Protein AF-A0A965QJ85-F1 (afdb_monomer_lite)

Sequence (313 aa):
MTFVLPLFYLGRVLLKVLKGLGHGRPFRINGTPIVSKVSNSSEWSTCDVKTCSDLDHESRRALEAVWLDNASKEHASVPAFSKLSLQLIALAAPPELIAKVFTAAGREITHAKLCFSIAASVSGKPWCPAEMPQILRGNNKFDSLESLILECFVDGCLMEALSAAHAQASARLAEEADVKSVFSVIAEDEKFHAELSWAILEFLLTKVSSAKQERLFSEFRLMKSHTVPEFYPAHINQLIEKADSECMRRFGILRKDDVDNLWEQTLQDIEYRLNSIGYSDGNTIAAGSCHITLQGSDGVPDLFGNQPSALGI

Structure (mmCIF, N/CA/C/O backbone):
data_AF-A0A965QJ85-F1
#
_entry.id   AF-A0A965QJ85-F1
#
loop_
_atom_site.group_PDB
_atom_site.id
_atom_site.type_symbol
_atom_site.label_atom_id
_atom_site.label_alt_id
_atom_site.label_comp_id
_atom_site.label_asym_id
_atom_site.label_entity_id
_atom_site.label_seq_id
_atom_site.pdbx_PDB_ins_code
_atom_site.Cartn_x
_atom_site.Cartn_y
_atom_site.Cartn_z
_atom_site.occupancy
_atom_site.B_iso_or_equiv
_atom_site.auth_seq_id
_atom_site.auth_comp_id
_atom_site.auth_asym_id
_atom_site.auth_atom_id
_atom_site.pdbx_PDB_model_num
ATOM 1 N N . MET A 1 1 ? 21.229 24.032 11.826 1.00 30.89 1 MET A N 1
ATOM 2 C CA . MET A 1 1 ? 21.215 23.191 13.043 1.00 30.89 1 MET A CA 1
ATOM 3 C C . MET A 1 1 ? 20.116 22.163 12.870 1.00 30.89 1 MET A C 1
ATOM 5 O O . MET A 1 1 ? 18.949 22.504 12.990 1.00 30.89 1 MET A O 1
ATOM 9 N N . THR A 1 2 ? 20.490 20.947 12.486 1.00 27.30 2 THR A N 1
ATOM 10 C CA . THR A 1 2 ? 19.575 19.817 12.309 1.00 27.30 2 THR A CA 1
ATOM 11 C C . THR A 1 2 ? 19.173 19.331 13.698 1.00 27.30 2 THR A C 1
ATOM 13 O O . THR A 1 2 ? 19.960 18.675 14.377 1.00 27.30 2 THR A O 1
ATOM 16 N N . PHE A 1 3 ? 17.996 19.728 14.177 1.00 27.61 3 PHE A N 1
ATOM 17 C CA . PHE A 1 3 ? 17.459 19.184 15.420 1.00 27.61 3 PHE A CA 1
ATOM 18 C C . PHE A 1 3 ? 16.905 17.788 15.130 1.00 27.61 3 PHE A C 1
ATOM 20 O O . PHE A 1 3 ? 15.758 17.632 14.733 1.00 27.61 3 PHE A O 1
ATOM 27 N N . VAL A 1 4 ? 17.742 16.769 15.324 1.00 34.12 4 VAL A N 1
ATOM 28 C CA . VAL A 1 4 ? 17.273 15.395 15.516 1.00 34.12 4 VAL A CA 1
ATOM 29 C C . VAL A 1 4 ? 16.699 15.336 16.930 1.00 34.12 4 VAL A C 1
ATOM 31 O O . VAL A 1 4 ? 17.428 15.143 17.904 1.00 34.12 4 VAL A O 1
ATOM 34 N N . LEU A 1 5 ? 15.398 15.588 17.063 1.00 37.31 5 LEU A N 1
ATOM 35 C CA . LEU A 1 5 ? 14.676 15.251 18.285 1.00 37.31 5 LEU A CA 1
ATOM 36 C C . LEU A 1 5 ? 14.685 13.719 18.412 1.00 37.31 5 LEU A C 1
ATOM 38 O O . LEU A 1 5 ? 14.461 13.007 17.431 1.00 37.31 5 LEU A O 1
ATOM 42 N N . PRO A 1 6 ? 15.030 13.170 19.582 1.00 41.09 6 PRO A N 1
ATOM 43 C CA . PRO A 1 6 ? 15.264 11.747 19.686 1.00 41.09 6 PRO A CA 1
ATOM 44 C C . PRO A 1 6 ? 13.937 10.988 19.821 1.00 41.09 6 PRO A C 1
ATOM 46 O O . PRO A 1 6 ? 13.042 11.411 20.552 1.00 41.09 6 PRO A O 1
ATOM 49 N N . LEU A 1 7 ? 13.859 9.815 19.183 1.00 47.91 7 LEU A N 1
ATOM 50 C CA . LEU A 1 7 ? 12.783 8.801 19.214 1.00 47.91 7 LEU A CA 1
ATOM 51 C C . LEU A 1 7 ? 12.256 8.396 20.619 1.00 47.91 7 LEU A C 1
ATOM 53 O O . LEU A 1 7 ? 11.395 7.525 20.722 1.00 47.91 7 LEU A O 1
ATOM 57 N N . PHE A 1 8 ? 12.748 8.991 21.710 1.00 46.91 8 PHE A N 1
ATOM 58 C CA . PHE A 1 8 ? 12.445 8.632 23.099 1.00 46.91 8 PHE A 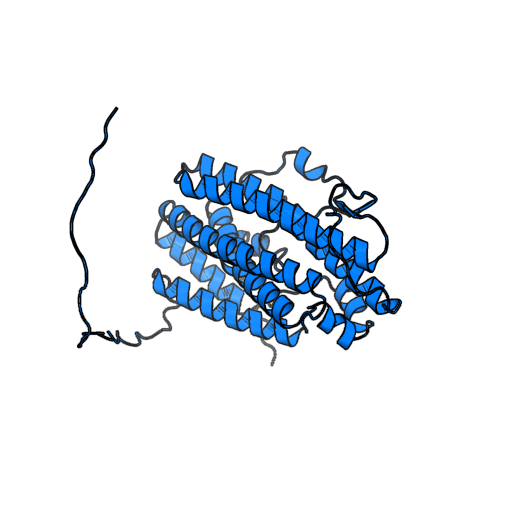CA 1
ATOM 59 C C . PHE A 1 8 ? 11.005 8.933 23.551 1.00 46.91 8 PHE A C 1
ATOM 61 O O . PHE A 1 8 ? 10.606 8.427 24.597 1.00 46.91 8 PHE A O 1
ATOM 68 N N . TYR A 1 9 ? 10.220 9.701 22.786 1.00 52.38 9 TYR A N 1
ATOM 69 C CA . TYR A 1 9 ? 8.834 10.048 23.142 1.00 52.38 9 TYR A CA 1
ATOM 70 C C . TYR A 1 9 ? 7.753 9.211 22.438 1.00 52.38 9 TYR A C 1
ATOM 72 O O . TYR A 1 9 ? 6.587 9.288 22.822 1.00 52.38 9 TYR A O 1
ATOM 80 N N . LEU A 1 10 ? 8.105 8.393 21.441 1.00 59.31 10 LEU A N 1
ATOM 81 C CA . LEU A 1 10 ? 7.133 7.570 20.713 1.00 59.31 10 LEU A CA 1
ATOM 82 C C . LEU A 1 10 ? 6.788 6.301 21.507 1.00 59.31 10 LEU A C 1
ATOM 84 O O . LEU A 1 10 ? 7.667 5.573 21.979 1.00 59.31 10 LEU A O 1
ATOM 88 N N . GLY A 1 11 ? 5.492 6.007 21.640 1.00 66.31 11 GLY A N 1
ATOM 89 C CA . GLY A 1 11 ? 5.014 4.796 22.301 1.00 66.31 11 GLY A CA 1
ATOM 90 C C . GLY A 1 11 ? 5.538 3.520 21.627 1.00 66.31 11 GLY A C 1
ATOM 91 O O . GLY A 1 11 ? 5.665 3.441 20.405 1.00 66.31 11 GLY A O 1
ATOM 92 N N . ARG A 1 12 ? 5.805 2.467 22.418 1.00 72.62 12 ARG A N 1
ATOM 93 C CA . ARG A 1 12 ? 6.300 1.164 21.910 1.00 72.62 12 ARG A CA 1
ATOM 94 C C . ARG A 1 12 ? 5.408 0.543 20.828 1.00 72.62 12 ARG A C 1
ATOM 96 O O . ARG A 1 12 ? 5.905 -0.247 20.031 1.00 72.62 12 ARG A O 1
ATOM 103 N N . VAL A 1 13 ? 4.109 0.845 20.845 1.00 70.25 13 VAL A N 1
ATOM 104 C CA . VAL A 1 13 ? 3.139 0.354 19.857 1.00 70.25 13 VAL A CA 1
ATOM 105 C C . VAL A 1 13 ? 3.324 1.089 18.533 1.00 70.25 13 VAL A C 1
ATOM 107 O O . VAL A 1 13 ? 3.560 0.440 17.520 1.00 70.25 13 VAL A O 1
ATOM 110 N N . LEU A 1 14 ? 3.344 2.423 18.553 1.00 71.88 14 LEU A N 1
ATOM 111 C CA . LEU A 1 14 ? 3.573 3.234 17.360 1.00 71.88 14 LEU A CA 1
ATOM 112 C C . LEU A 1 14 ? 4.919 2.906 16.697 1.00 71.88 14 LEU A C 1
ATOM 114 O O . LEU A 1 14 ? 4.967 2.684 15.494 1.00 71.88 14 LEU A O 1
ATOM 118 N N . LEU A 1 15 ? 5.992 2.730 17.475 1.00 70.81 15 LEU A N 1
ATOM 119 C CA . LEU A 1 15 ? 7.297 2.314 16.938 1.00 70.81 15 LEU A CA 1
ATOM 120 C C . LEU A 1 15 ? 7.268 0.975 16.182 1.00 70.81 15 LEU A C 1
ATOM 122 O O . LEU A 1 15 ? 8.116 0.752 15.323 1.00 70.81 15 LEU A O 1
ATOM 126 N N . LYS A 1 16 ? 6.344 0.061 16.502 1.00 69.44 16 LYS A N 1
ATOM 127 C CA . LYS A 1 16 ? 6.170 -1.184 15.737 1.00 69.44 16 LYS A CA 1
ATOM 128 C C . LYS A 1 16 ? 5.421 -0.944 14.433 1.00 69.44 16 LYS A C 1
ATOM 130 O O . LYS A 1 16 ? 5.792 -1.539 13.431 1.00 69.44 16 LYS A O 1
ATOM 135 N N . VAL A 1 17 ? 4.413 -0.075 14.444 1.00 67.25 17 VAL A N 1
ATOM 136 C CA . VAL A 1 17 ? 3.644 0.276 13.243 1.00 67.25 17 VAL A CA 1
ATOM 137 C C . VAL A 1 17 ? 4.529 1.026 12.242 1.00 67.25 17 VAL A C 1
ATOM 139 O O . VAL A 1 17 ? 4.523 0.713 11.059 1.00 67.25 17 VAL A O 1
ATOM 142 N N . LEU A 1 18 ? 5.414 1.909 12.713 1.00 69.81 18 LEU A N 1
ATOM 143 C CA . LEU A 1 18 ? 6.350 2.624 11.835 1.00 69.81 18 LEU A CA 1
ATOM 144 C C . LEU A 1 18 ? 7.414 1.725 11.184 1.00 69.81 18 LEU A C 1
ATOM 146 O O . LEU A 1 18 ? 8.036 2.122 10.201 1.00 69.81 18 LEU A O 1
ATOM 150 N N . LYS A 1 19 ? 7.626 0.497 11.676 1.00 62.06 19 LYS A N 1
ATOM 151 C CA . LYS A 1 19 ? 8.475 -0.471 10.969 1.00 62.06 19 LYS A CA 1
ATOM 152 C C . LYS A 1 19 ? 7.740 -0.948 9.721 1.00 62.06 19 LYS A C 1
ATOM 154 O O . LYS A 1 19 ? 6.723 -1.630 9.834 1.00 62.06 19 LYS A O 1
ATOM 159 N N . GLY A 1 20 ? 8.291 -0.629 8.551 1.00 57.56 20 GLY A N 1
ATOM 160 C CA . GLY A 1 20 ? 7.681 -0.943 7.255 1.00 57.56 20 GLY A CA 1
ATOM 161 C C . GLY A 1 20 ? 6.883 0.182 6.625 1.00 57.56 20 GLY A C 1
ATOM 162 O O . GLY A 1 20 ? 6.146 -0.090 5.686 1.00 57.56 20 GLY A O 1
ATOM 163 N N . LEU A 1 21 ? 7.015 1.411 7.130 1.00 63.75 21 LEU A N 1
ATOM 164 C CA . LEU A 1 21 ? 6.497 2.589 6.445 1.00 63.75 21 LEU A CA 1
ATOM 165 C C . LEU A 1 21 ? 7.117 2.656 5.037 1.00 63.75 21 LEU A C 1
ATOM 167 O O . LEU A 1 21 ? 8.342 2.702 4.922 1.00 63.75 21 LEU A O 1
ATOM 171 N N . GLY A 1 22 ? 6.299 2.611 3.986 1.00 59.16 22 GLY A N 1
ATOM 172 C CA . GLY A 1 22 ? 6.804 2.645 2.610 1.00 59.16 22 GLY A CA 1
ATOM 173 C C . GLY A 1 22 ? 5.792 2.296 1.520 1.00 59.16 22 GLY A C 1
ATOM 174 O O . GLY A 1 22 ? 5.896 2.866 0.445 1.00 59.16 22 GLY A O 1
ATOM 175 N N . HIS A 1 23 ? 4.812 1.418 1.779 1.00 68.88 23 HIS A N 1
ATOM 176 C CA . HIS A 1 23 ? 3.736 1.092 0.822 1.00 68.88 23 HIS A CA 1
ATOM 177 C C . HIS A 1 23 ? 2.538 0.443 1.530 1.00 68.88 23 HIS A C 1
ATOM 179 O O . HIS A 1 23 ? 2.729 -0.549 2.236 1.00 68.88 23 HIS A O 1
ATOM 185 N N . GLY A 1 24 ? 1.347 1.014 1.339 1.00 78.19 24 GLY A N 1
ATOM 186 C CA . GLY A 1 24 ? 0.042 0.515 1.790 1.00 78.19 24 GLY A CA 1
ATOM 187 C C . GLY A 1 24 ? -0.030 -0.140 3.175 1.00 78.19 24 GLY A C 1
ATOM 188 O O . GLY A 1 24 ? 0.522 0.371 4.158 1.00 78.19 24 GLY A O 1
ATOM 189 N N . ARG A 1 25 ? -0.721 -1.289 3.251 1.00 89.19 25 ARG A N 1
ATOM 190 C CA . ARG A 1 25 ? -0.907 -2.099 4.469 1.00 89.19 25 ARG A CA 1
ATOM 191 C C . ARG A 1 25 ? -0.051 -3.377 4.506 1.00 89.19 25 ARG A C 1
ATOM 193 O O . ARG A 1 25 ? -0.510 -4.456 4.124 1.00 89.19 25 ARG A O 1
ATOM 200 N N . PRO A 1 26 ? 1.158 -3.339 5.096 1.00 89.44 26 PRO A N 1
ATOM 201 C CA . PRO A 1 26 ? 2.018 -4.514 5.147 1.00 89.44 26 PRO A CA 1
ATOM 202 C C . PRO A 1 26 ? 1.568 -5.530 6.208 1.00 89.44 26 PRO A C 1
ATOM 204 O O . PRO A 1 26 ? 1.256 -5.193 7.356 1.00 89.44 26 PRO A O 1
ATOM 207 N N . PHE A 1 27 ? 1.644 -6.820 5.875 1.00 90.75 27 PHE A N 1
ATOM 208 C CA . PHE A 1 27 ? 1.480 -7.883 6.865 1.00 90.75 27 PHE A CA 1
ATOM 209 C C . PHE A 1 27 ? 2.688 -7.950 7.803 1.00 90.75 27 PHE A C 1
ATOM 211 O O . PHE A 1 27 ? 3.835 -8.075 7.366 1.00 90.75 27 PHE A O 1
ATOM 218 N N . ARG A 1 28 ? 2.436 -7.906 9.118 1.00 88.31 28 ARG A N 1
ATOM 219 C CA . ARG A 1 28 ? 3.482 -7.954 10.149 1.00 88.31 28 ARG A CA 1
ATOM 220 C C . ARG A 1 28 ? 3.379 -9.193 11.032 1.00 88.31 28 ARG A C 1
ATOM 222 O O . ARG A 1 28 ? 2.299 -9.565 11.487 1.00 88.31 28 ARG A O 1
ATOM 229 N N . ILE A 1 29 ? 4.540 -9.753 11.379 1.00 85.50 29 ILE A N 1
ATOM 230 C CA . ILE A 1 29 ? 4.702 -10.729 12.466 1.00 85.50 29 ILE A CA 1
ATOM 231 C C . ILE A 1 29 ? 5.547 -10.070 13.557 1.00 85.50 29 ILE A C 1
ATOM 233 O O . ILE A 1 29 ? 6.681 -9.664 13.313 1.00 85.50 29 ILE A O 1
ATOM 237 N N . ASN A 1 30 ? 5.000 -9.944 14.770 1.00 79.88 30 ASN A N 1
ATOM 238 C CA . ASN A 1 30 ? 5.646 -9.265 15.906 1.00 79.88 30 ASN A CA 1
ATOM 239 C C . ASN A 1 30 ? 6.089 -7.812 15.615 1.00 79.88 30 ASN A C 1
ATOM 241 O O . ASN A 1 30 ? 7.073 -7.331 16.183 1.00 79.88 30 ASN A O 1
ATOM 245 N N . GLY A 1 31 ? 5.357 -7.101 14.752 1.00 80.69 31 GLY A N 1
ATOM 246 C CA . GLY A 1 31 ? 5.685 -5.734 14.333 1.00 80.69 31 GLY A CA 1
ATOM 247 C C . GLY A 1 31 ? 6.783 -5.637 13.268 1.00 80.69 31 GLY A C 1
ATOM 248 O O . GLY A 1 31 ? 7.244 -4.538 12.984 1.00 80.69 31 GLY A O 1
ATOM 249 N N . THR A 1 32 ? 7.222 -6.756 12.688 1.00 84.62 32 THR A N 1
ATOM 250 C CA . THR A 1 32 ? 8.141 -6.765 11.543 1.00 84.62 32 THR A CA 1
ATOM 251 C C . THR A 1 32 ? 7.356 -7.061 10.266 1.00 84.62 32 THR A C 1
ATOM 253 O O . THR A 1 32 ? 6.691 -8.098 10.233 1.00 84.62 32 THR A O 1
ATOM 256 N N . PRO A 1 33 ? 7.432 -6.203 9.231 1.00 87.44 33 PRO A N 1
ATOM 257 C CA . PRO A 1 33 ? 6.865 -6.475 7.912 1.00 87.44 33 PRO A CA 1
ATOM 258 C C . PRO A 1 33 ? 7.437 -7.746 7.308 1.00 87.44 33 PRO A C 1
ATOM 260 O O . PRO A 1 33 ? 8.640 -8.000 7.389 1.00 87.44 33 PRO A O 1
ATOM 263 N N . ILE A 1 34 ? 6.569 -8.533 6.691 1.00 89.31 34 ILE A N 1
ATOM 264 C CA . ILE A 1 34 ? 6.923 -9.789 6.055 1.00 89.31 34 ILE A CA 1
ATOM 265 C C . ILE A 1 34 ? 6.405 -9.760 4.624 1.00 89.31 34 ILE A C 1
ATOM 267 O O . ILE A 1 34 ? 5.200 -9.736 4.402 1.00 89.31 34 ILE A O 1
ATOM 271 N N . VAL A 1 35 ? 7.325 -9.862 3.673 1.00 91.94 35 VAL A N 1
ATOM 272 C CA . VAL A 1 35 ? 7.028 -10.060 2.252 1.00 91.94 35 VAL A CA 1
ATOM 273 C C . VAL A 1 35 ? 7.490 -11.444 1.814 1.00 91.94 35 VAL A C 1
ATOM 275 O O . VAL A 1 35 ? 8.414 -12.025 2.400 1.00 91.94 35 VAL A O 1
ATOM 278 N N . SER A 1 36 ? 6.832 -12.009 0.807 1.00 91.88 36 SER A N 1
ATOM 279 C CA . SER A 1 36 ? 7.335 -13.210 0.143 1.00 91.88 36 SER A CA 1
ATOM 280 C C . SER A 1 36 ? 8.633 -12.886 -0.594 1.00 91.88 36 SER A C 1
ATOM 282 O O . SER A 1 36 ? 8.796 -11.796 -1.133 1.00 91.88 36 SER A O 1
ATOM 284 N N . LYS A 1 37 ? 9.544 -13.860 -0.678 1.00 93.50 37 LYS A N 1
ATOM 285 C CA . LYS A 1 37 ? 10.542 -13.842 -1.759 1.00 93.50 37 LYS A CA 1
ATOM 286 C C . LYS A 1 37 ? 9.830 -14.085 -3.095 1.00 93.50 37 LYS A C 1
ATOM 288 O O . LYS A 1 37 ? 8.645 -14.401 -3.108 1.00 93.50 37 LYS A O 1
ATOM 293 N N . VAL A 1 38 ? 10.556 -14.004 -4.201 1.00 95.31 38 VAL A N 1
ATOM 294 C CA . VAL A 1 38 ? 10.036 -14.352 -5.530 1.00 95.31 38 VAL A CA 1
ATOM 295 C C . VAL A 1 38 ? 10.530 -15.732 -5.968 1.00 95.31 38 VAL A C 1
ATOM 297 O O . VAL A 1 38 ? 11.594 -16.186 -5.538 1.00 95.31 38 VAL A O 1
ATOM 300 N N . SER A 1 39 ? 9.742 -16.409 -6.797 1.00 94.81 39 SER A N 1
ATOM 301 C CA . SER A 1 39 ? 10.037 -17.702 -7.421 1.00 94.81 39 SER A CA 1
ATOM 302 C C . SER A 1 39 ? 9.659 -17.666 -8.909 1.00 94.81 39 SER A C 1
ATOM 304 O O . SER A 1 39 ? 9.076 -16.690 -9.383 1.00 94.81 39 SER A O 1
ATOM 306 N N . ASN A 1 40 ? 9.998 -18.722 -9.650 1.00 93.06 40 ASN A N 1
ATOM 307 C CA . ASN A 1 40 ? 9.800 -18.802 -11.097 1.00 93.06 40 ASN A CA 1
ATOM 308 C C . ASN A 1 40 ? 8.523 -19.583 -11.432 1.00 93.06 40 ASN A C 1
ATOM 310 O O . ASN A 1 40 ? 8.528 -20.814 -11.430 1.00 93.06 40 ASN A O 1
ATOM 314 N N . SER A 1 41 ? 7.438 -18.876 -11.742 1.00 92.50 41 SER A N 1
ATOM 315 C CA . SER A 1 41 ? 6.192 -19.444 -12.278 1.00 92.50 41 SER A CA 1
ATOM 316 C C . SER A 1 41 ? 5.351 -18.342 -12.918 1.00 92.50 41 SER A C 1
ATOM 318 O O . SER A 1 41 ? 5.456 -17.188 -12.520 1.00 92.50 41 SER A O 1
ATOM 320 N N . SER A 1 42 ? 4.520 -18.679 -13.905 1.00 89.38 42 SER A N 1
ATOM 321 C CA . SER A 1 42 ? 3.607 -17.734 -14.563 1.00 89.38 42 SER A CA 1
ATOM 322 C C . SER A 1 42 ? 2.202 -17.720 -13.952 1.00 89.38 42 SER A C 1
ATOM 324 O O . SER A 1 42 ? 1.348 -16.983 -14.427 1.00 89.38 42 SER A O 1
ATOM 326 N N . GLU A 1 43 ? 1.931 -18.520 -12.913 1.00 91.75 43 GLU A N 1
ATOM 327 C CA . GLU A 1 43 ? 0.595 -18.630 -12.288 1.00 91.75 43 GLU A CA 1
ATOM 328 C C . GLU A 1 43 ? 0.083 -17.313 -11.687 1.00 91.75 43 GLU A C 1
ATOM 330 O O . GLU A 1 43 ? -1.125 -17.083 -11.592 1.00 91.75 43 GLU A O 1
ATOM 335 N N . TRP A 1 44 ? 1.011 -16.449 -11.278 1.00 93.44 44 TRP A N 1
ATOM 336 C CA . TRP A 1 44 ? 0.727 -15.126 -10.732 1.00 93.44 44 TRP A CA 1
ATOM 337 C C . TRP A 1 44 ? 0.883 -14.015 -11.768 1.00 93.44 44 TRP A C 1
ATOM 339 O O . TRP A 1 44 ? 0.793 -12.851 -11.413 1.00 93.44 44 TRP A O 1
ATOM 349 N N . SER A 1 45 ? 1.081 -14.337 -13.043 1.00 88.25 45 SER A N 1
ATOM 350 C CA . SER A 1 45 ? 1.068 -13.353 -14.123 1.00 88.25 45 SER A CA 1
ATOM 351 C C . SER A 1 45 ? -0.231 -13.464 -14.919 1.00 88.25 45 SER A C 1
ATOM 353 O O . SER A 1 45 ? -0.789 -14.543 -15.112 1.00 88.25 45 SER A O 1
ATOM 355 N N . THR A 1 46 ? -0.715 -12.331 -15.404 1.00 81.25 46 THR A N 1
ATOM 356 C CA . THR A 1 46 ? -1.735 -12.251 -16.452 1.00 81.25 46 THR A CA 1
ATOM 357 C C . THR A 1 46 ? -1.034 -12.253 -17.813 1.00 81.25 46 THR A C 1
ATOM 359 O O . THR A 1 46 ? 0.067 -11.723 -17.942 1.00 81.25 46 THR A O 1
ATOM 362 N N . CYS A 1 47 ? -1.628 -12.874 -18.833 1.00 64.69 47 CYS A N 1
ATOM 363 C CA . CYS A 1 47 ? -1.001 -13.015 -20.153 1.00 64.69 47 CYS A CA 1
ATOM 364 C C . CYS A 1 47 ? -1.019 -11.737 -21.012 1.00 64.69 47 CYS A C 1
ATOM 366 O O . CYS A 1 47 ? -0.414 -11.726 -22.083 1.00 64.69 47 CYS A O 1
ATOM 368 N N . ASP A 1 48 ? -1.693 -10.678 -20.558 1.00 73.44 48 ASP A N 1
ATOM 369 C CA . ASP A 1 48 ? -2.109 -9.574 -21.430 1.00 73.44 48 ASP A CA 1
ATOM 370 C C . ASP A 1 48 ? -1.254 -8.305 -21.307 1.00 73.44 48 ASP A C 1
ATOM 372 O O . ASP A 1 48 ? -1.426 -7.390 -22.106 1.00 73.44 48 ASP A O 1
ATOM 376 N N . VAL A 1 49 ? -0.311 -8.250 -20.363 1.00 81.81 49 VAL A N 1
ATOM 377 C CA . VAL A 1 49 ? 0.557 -7.079 -20.158 1.00 81.81 49 VAL A CA 1
ATOM 378 C C . VAL A 1 49 ? 1.765 -7.117 -21.094 1.00 81.81 49 VAL A C 1
ATOM 380 O O . VAL A 1 49 ? 2.521 -8.091 -21.113 1.00 81.81 49 VAL A O 1
ATOM 383 N N . LYS A 1 50 ? 1.979 -6.030 -21.838 1.00 83.62 50 LYS A N 1
ATOM 384 C CA . LYS A 1 50 ? 3.082 -5.835 -22.781 1.00 83.62 50 LYS A CA 1
ATOM 385 C C . LYS A 1 50 ? 3.793 -4.513 -22.508 1.00 83.62 50 LYS A C 1
ATOM 387 O O . LYS A 1 50 ? 3.183 -3.456 -22.394 1.00 83.62 50 LYS A O 1
ATOM 392 N N . THR A 1 51 ? 5.115 -4.576 -22.467 1.00 83.62 51 THR A N 1
ATOM 393 C CA . THR A 1 51 ? 5.999 -3.409 -22.348 1.00 83.62 51 THR A CA 1
ATOM 394 C C . THR A 1 51 ? 6.953 -3.363 -23.535 1.00 83.62 51 THR A C 1
ATOM 396 O O . THR A 1 51 ? 7.167 -4.381 -24.201 1.00 83.62 51 THR A O 1
ATOM 399 N N . CYS A 1 52 ? 7.567 -2.209 -23.799 1.00 81.00 52 CYS A N 1
ATOM 400 C CA . CYS A 1 52 ? 8.614 -2.121 -24.816 1.00 81.00 52 CYS A CA 1
ATOM 401 C C . CYS A 1 52 ? 9.771 -3.117 -24.572 1.00 81.00 52 CYS A C 1
ATOM 403 O O . CYS A 1 52 ? 10.134 -3.431 -23.435 1.00 81.00 52 CYS A O 1
ATOM 405 N N . SER A 1 53 ? 10.348 -3.629 -25.666 1.00 75.31 53 SER A N 1
ATOM 406 C CA . SER A 1 53 ? 11.457 -4.597 -25.640 1.00 75.31 53 SER A CA 1
ATOM 407 C C . SER A 1 53 ? 12.843 -3.946 -25.626 1.00 75.31 53 SER A C 1
ATOM 409 O O . SER A 1 53 ? 13.815 -4.579 -25.202 1.00 75.31 53 SER A O 1
ATOM 411 N N . ASP A 1 54 ? 12.934 -2.691 -26.076 1.00 85.88 54 ASP A N 1
ATOM 412 C CA . ASP A 1 54 ? 14.178 -1.924 -26.179 1.00 85.88 54 ASP A CA 1
ATOM 413 C C . ASP A 1 54 ? 14.495 -1.230 -24.849 1.00 85.88 54 ASP A C 1
ATOM 415 O O . ASP A 1 54 ? 14.344 -0.020 -24.680 1.00 85.88 54 ASP A O 1
ATOM 419 N N . LEU A 1 55 ? 14.918 -2.046 -23.884 1.00 93.31 55 LEU A N 1
ATOM 420 C CA . LEU A 1 55 ? 15.448 -1.614 -22.592 1.00 93.31 55 LEU A CA 1
ATOM 421 C C . LEU A 1 55 ? 16.934 -1.950 -22.518 1.00 93.31 55 LEU A C 1
ATOM 423 O O . LEU A 1 55 ? 17.312 -3.109 -22.743 1.00 93.31 55 LEU A O 1
ATOM 427 N N . ASP A 1 56 ? 17.760 -0.969 -22.146 1.00 95.56 56 ASP A N 1
ATOM 428 C CA . ASP A 1 56 ? 19.152 -1.221 -21.787 1.00 95.56 56 ASP A CA 1
ATOM 429 C C . ASP A 1 56 ? 19.246 -2.109 -20.532 1.00 95.56 56 ASP A C 1
ATOM 431 O O . ASP A 1 56 ? 18.272 -2.342 -19.806 1.00 95.56 56 ASP A O 1
ATOM 435 N N . HIS A 1 57 ? 20.439 -2.650 -20.295 1.00 96.19 57 HIS A N 1
ATOM 436 C CA . HIS A 1 57 ? 20.663 -3.619 -19.229 1.00 96.19 57 HIS A CA 1
ATOM 437 C C . HIS A 1 57 ? 20.377 -3.061 -17.826 1.00 96.19 57 HIS A C 1
ATOM 439 O O . HIS A 1 57 ? 19.801 -3.774 -17.002 1.00 96.19 57 HIS A O 1
ATOM 445 N N . GLU A 1 58 ? 20.756 -1.814 -17.541 1.00 98.00 58 GLU A N 1
ATOM 446 C CA . GLU A 1 58 ? 20.582 -1.231 -16.209 1.00 98.00 58 GLU A CA 1
ATOM 447 C C . GLU A 1 58 ? 19.115 -0.860 -15.968 1.00 98.00 58 GLU A C 1
ATOM 449 O O . GLU A 1 58 ? 18.557 -1.235 -14.934 1.00 98.00 58 GLU A O 1
ATOM 454 N N . SER A 1 59 ? 18.442 -0.262 -16.958 1.00 97.75 59 SER A N 1
ATOM 455 C CA . SER A 1 59 ? 17.004 0.036 -16.882 1.00 97.75 59 SER A CA 1
ATOM 456 C C . SER A 1 59 ? 16.157 -1.218 -16.709 1.00 97.75 59 SER A C 1
ATOM 458 O O . SER A 1 59 ? 15.249 -1.247 -15.878 1.00 97.75 59 SER A O 1
ATOM 460 N N . ARG A 1 60 ? 16.479 -2.297 -17.434 1.00 97.50 60 ARG A N 1
ATOM 461 C CA . ARG A 1 60 ? 15.781 -3.579 -17.284 1.00 97.50 60 ARG A CA 1
ATOM 462 C C . ARG A 1 60 ? 15.887 -4.120 -15.862 1.00 97.50 60 ARG A C 1
ATOM 464 O O . ARG A 1 60 ? 14.884 -4.552 -15.301 1.00 97.50 60 ARG A O 1
ATOM 471 N N . ARG A 1 61 ? 17.088 -4.088 -15.279 1.00 97.62 61 ARG A N 1
ATOM 472 C CA . ARG A 1 61 ? 17.332 -4.575 -13.913 1.00 97.62 61 ARG A CA 1
ATOM 473 C C . ARG A 1 61 ? 16.630 -3.725 -12.861 1.00 97.62 61 ARG A C 1
ATOM 475 O O . ARG A 1 61 ? 16.111 -4.282 -11.897 1.00 97.62 61 ARG A O 1
ATOM 482 N N . ALA A 1 62 ? 16.614 -2.404 -13.035 1.00 98.12 62 ALA A N 1
ATOM 483 C CA . ALA A 1 62 ? 15.908 -1.501 -12.135 1.00 98.12 62 ALA A CA 1
ATOM 484 C C . ALA A 1 62 ? 14.392 -1.744 -12.173 1.00 98.12 62 ALA A C 1
ATOM 486 O O . ALA A 1 62 ? 13.781 -1.926 -11.122 1.00 98.12 62 ALA A O 1
ATOM 487 N N . LEU A 1 63 ? 13.801 -1.836 -13.369 1.00 97.88 63 LEU A N 1
ATOM 488 C CA . LEU A 1 63 ? 12.369 -2.099 -13.536 1.00 97.88 63 LEU A CA 1
ATOM 489 C C . LEU A 1 63 ? 11.972 -3.477 -13.002 1.00 97.88 63 LEU A C 1
ATOM 491 O O . LEU A 1 63 ? 10.995 -3.580 -12.268 1.00 97.88 63 LEU A O 1
ATOM 495 N N . GLU A 1 64 ? 12.740 -4.525 -13.312 1.00 97.44 64 GLU A N 1
ATOM 496 C CA . GLU A 1 64 ? 12.530 -5.863 -12.744 1.00 97.44 64 GLU A CA 1
ATOM 497 C C . GLU A 1 64 ? 12.502 -5.800 -11.208 1.00 97.44 64 GLU A C 1
ATOM 499 O O . GLU A 1 64 ? 11.554 -6.282 -10.595 1.00 97.44 64 GLU A O 1
ATOM 504 N N . ALA A 1 65 ? 13.484 -5.145 -10.579 1.00 97.62 65 ALA A N 1
ATOM 505 C CA . ALA A 1 65 ? 13.544 -5.031 -9.123 1.00 97.62 65 ALA A CA 1
ATOM 506 C C . ALA A 1 65 ? 12.356 -4.252 -8.532 1.00 97.62 65 ALA A C 1
ATOM 508 O O . ALA A 1 65 ? 11.747 -4.720 -7.571 1.00 97.62 65 ALA A O 1
ATOM 509 N N . VAL A 1 66 ? 12.005 -3.101 -9.113 1.00 96.94 66 VAL A N 1
ATOM 510 C CA . VAL A 1 66 ? 10.881 -2.264 -8.662 1.00 96.94 66 VAL A CA 1
ATOM 511 C C . VAL A 1 66 ? 9.559 -3.024 -8.726 1.00 96.94 66 VAL A C 1
ATOM 513 O O . VAL A 1 66 ? 8.821 -3.077 -7.744 1.00 96.94 66 VAL A O 1
ATOM 516 N N . TRP A 1 67 ? 9.258 -3.649 -9.865 1.00 97.12 67 TRP A N 1
ATOM 517 C CA . TRP A 1 67 ? 7.978 -4.326 -10.050 1.00 97.12 67 TRP A CA 1
ATOM 518 C C . TRP A 1 67 ? 7.863 -5.610 -9.225 1.00 97.12 67 TRP A C 1
ATOM 520 O O . TRP A 1 67 ? 6.768 -5.933 -8.768 1.00 97.12 67 TRP A O 1
ATOM 530 N N . LEU A 1 68 ? 8.973 -6.312 -8.964 1.00 97.25 68 LEU A N 1
ATOM 531 C CA . LEU A 1 68 ? 8.987 -7.452 -8.042 1.00 97.25 68 LEU A CA 1
ATOM 532 C C . LEU A 1 68 ? 8.814 -7.036 -6.578 1.00 97.25 68 LEU A C 1
ATOM 534 O O . LEU A 1 68 ? 8.163 -7.759 -5.820 1.00 97.25 68 LEU A O 1
ATOM 538 N N . ASP A 1 69 ? 9.374 -5.893 -6.176 1.00 95.88 69 ASP A N 1
ATOM 539 C CA . ASP A 1 69 ? 9.175 -5.331 -4.837 1.00 95.88 69 ASP A CA 1
ATOM 540 C C . ASP A 1 69 ? 7.711 -4.927 -4.629 1.00 95.88 69 ASP A C 1
ATOM 542 O O . ASP A 1 69 ? 7.094 -5.377 -3.663 1.00 95.88 69 ASP A O 1
ATOM 546 N N . ASN A 1 70 ? 7.121 -4.206 -5.591 1.00 95.69 70 ASN A N 1
ATOM 547 C CA . ASN A 1 70 ? 5.692 -3.884 -5.585 1.00 95.69 70 ASN A CA 1
ATOM 548 C C . ASN A 1 70 ? 4.853 -5.164 -5.516 1.00 95.69 70 ASN A C 1
ATOM 550 O O . ASN A 1 70 ? 4.084 -5.335 -4.579 1.00 95.69 70 ASN A O 1
ATOM 554 N N . ALA A 1 71 ? 5.069 -6.128 -6.418 1.00 96.50 71 ALA A N 1
ATOM 555 C CA . ALA A 1 71 ? 4.313 -7.383 -6.427 1.00 96.50 71 ALA A CA 1
ATOM 556 C C . ALA A 1 71 ? 4.384 -8.145 -5.091 1.00 96.50 71 ALA A C 1
ATOM 558 O O . ALA A 1 71 ? 3.389 -8.707 -4.633 1.00 96.50 71 ALA A O 1
ATOM 559 N N . SER A 1 72 ? 5.557 -8.153 -4.450 1.00 95.62 72 SER A N 1
ATOM 560 C CA . SER A 1 72 ? 5.763 -8.821 -3.161 1.00 95.62 72 SER A CA 1
ATOM 561 C C . SER A 1 72 ? 5.077 -8.092 -2.003 1.00 95.62 72 SER A C 1
ATOM 563 O O . SER A 1 72 ? 4.624 -8.751 -1.064 1.00 95.62 72 SER A O 1
ATOM 565 N N . LYS A 1 73 ? 4.996 -6.756 -2.062 1.00 94.75 73 LYS A N 1
ATOM 566 C CA . LYS A 1 73 ? 4.253 -5.925 -1.104 1.00 94.75 73 LYS A CA 1
ATOM 567 C C . LYS A 1 73 ? 2.744 -6.123 -1.256 1.00 94.75 73 LYS A C 1
ATOM 569 O O . LYS A 1 73 ? 2.121 -6.486 -0.264 1.00 94.75 73 LYS A O 1
ATOM 574 N N . GLU A 1 74 ? 2.195 -6.050 -2.471 1.00 96.50 74 GLU A N 1
ATOM 575 C CA . GLU A 1 74 ? 0.755 -6.281 -2.708 1.00 96.50 74 GLU A CA 1
ATOM 576 C C . GLU A 1 74 ? 0.343 -7.705 -2.309 1.00 96.50 74 GLU A C 1
ATOM 578 O O . GLU A 1 74 ? -0.649 -7.930 -1.616 1.00 96.50 74 GLU A O 1
ATOM 583 N N . HIS A 1 75 ? 1.169 -8.706 -2.634 1.00 96.44 75 HIS A N 1
ATOM 584 C CA . HIS A 1 75 ? 0.934 -10.075 -2.174 1.00 96.44 75 HIS A CA 1
ATOM 585 C C . HIS A 1 75 ? 0.919 -10.177 -0.638 1.00 96.44 75 HIS A C 1
ATOM 587 O O . HIS A 1 75 ? 0.113 -10.917 -0.070 1.00 96.44 75 HIS A O 1
ATOM 593 N N . ALA A 1 76 ? 1.785 -9.427 0.051 1.00 93.94 76 ALA A N 1
ATOM 594 C CA . ALA A 1 76 ? 1.807 -9.369 1.508 1.00 93.94 76 ALA A CA 1
ATOM 595 C C . ALA A 1 76 ? 0.615 -8.598 2.103 1.00 93.94 76 ALA A C 1
ATOM 597 O O . ALA A 1 76 ? 0.249 -8.872 3.246 1.00 93.94 76 ALA A O 1
ATOM 598 N N . SER A 1 77 ? -0.037 -7.705 1.359 1.00 95.62 77 SER A N 1
ATOM 599 C CA . SER A 1 77 ? -1.260 -7.019 1.797 1.00 95.62 77 SER A CA 1
ATOM 600 C C . SER A 1 77 ? -2.459 -7.977 1.903 1.00 95.62 77 SER A C 1
ATOM 602 O O . SER A 1 77 ? -3.301 -7.828 2.794 1.00 95.62 77 SER A O 1
ATOM 604 N N . VAL A 1 78 ? -2.504 -9.053 1.102 1.00 95.94 78 VAL A N 1
ATOM 605 C CA . VAL A 1 78 ? -3.573 -10.079 1.145 1.00 95.94 78 VAL A CA 1
ATOM 606 C C . VAL A 1 78 ? -3.764 -10.690 2.551 1.00 95.94 78 VAL A C 1
ATOM 608 O O . VAL A 1 78 ? -4.878 -10.632 3.098 1.00 95.94 78 VAL A O 1
ATOM 611 N N . PRO A 1 79 ? -2.731 -11.267 3.207 1.00 94.00 79 PRO A N 1
ATOM 612 C CA . PRO A 1 79 ? -2.872 -11.752 4.576 1.00 94.00 79 PRO A CA 1
ATOM 613 C C . PRO A 1 79 ? -3.073 -10.623 5.601 1.00 94.00 79 PRO A C 1
ATOM 615 O O . PRO A 1 79 ? -3.637 -10.888 6.665 1.00 94.00 79 PRO A O 1
ATOM 618 N N . ALA A 1 80 ? -2.673 -9.378 5.310 1.00 93.44 80 ALA A N 1
ATOM 619 C CA . ALA A 1 80 ? -2.932 -8.233 6.187 1.00 93.44 80 ALA A CA 1
ATOM 620 C C . ALA A 1 80 ? -4.430 -7.906 6.265 1.00 93.44 80 ALA A C 1
ATOM 622 O O . ALA A 1 80 ? -4.990 -7.867 7.364 1.00 93.44 80 ALA A O 1
ATOM 623 N N . PHE A 1 81 ? -5.111 -7.785 5.121 1.00 96.44 81 PHE A N 1
ATOM 624 C CA . PHE A 1 81 ? -6.569 -7.630 5.087 1.00 96.44 81 PHE A CA 1
ATOM 625 C C . PHE A 1 81 ? -7.294 -8.865 5.639 1.00 96.44 81 PHE A C 1
ATOM 627 O O . PHE A 1 81 ? -8.286 -8.734 6.357 1.00 96.44 81 PHE A O 1
ATOM 634 N N . SER A 1 82 ? -6.763 -10.070 5.409 1.00 94.25 82 SER A N 1
ATOM 635 C CA . SER A 1 82 ? -7.317 -11.292 6.009 1.00 94.25 82 SER A CA 1
ATOM 636 C C . SER A 1 82 ? -7.258 -11.253 7.544 1.00 94.25 82 SER A C 1
ATOM 638 O O . SER A 1 82 ? -8.263 -11.527 8.201 1.00 94.25 82 SER A O 1
ATOM 640 N N . LYS A 1 83 ? -6.123 -10.846 8.138 1.00 93.00 83 LYS A N 1
ATOM 641 C CA . LYS A 1 83 ? -5.985 -10.640 9.595 1.00 93.00 83 LYS A CA 1
ATOM 642 C C . LYS A 1 83 ? -6.975 -9.584 10.095 1.00 93.00 83 LYS A C 1
ATOM 644 O O . LYS A 1 83 ? -7.649 -9.821 11.101 1.00 93.00 83 LYS A O 1
ATOM 649 N N . LEU A 1 84 ? -7.103 -8.469 9.374 1.00 95.19 84 LEU A N 1
ATOM 650 C CA . LEU A 1 84 ? -8.040 -7.399 9.711 1.00 95.19 84 LEU A CA 1
ATOM 651 C C . LEU A 1 84 ? -9.491 -7.888 9.727 1.00 95.19 84 LEU A C 1
ATOM 653 O O . LEU A 1 84 ? -10.228 -7.561 10.653 1.00 95.19 84 LEU A O 1
ATOM 657 N N . SER A 1 85 ? -9.898 -8.722 8.766 1.00 96.06 85 SER A N 1
ATOM 658 C CA . SER A 1 85 ? -11.257 -9.279 8.736 1.00 96.06 85 SER A CA 1
ATOM 659 C C . SER A 1 85 ? -11.581 -10.051 10.022 1.00 96.06 85 SER A C 1
ATOM 661 O O . SER A 1 85 ? -12.624 -9.827 10.635 1.00 96.06 85 SER A O 1
ATOM 663 N N . LEU A 1 86 ? -10.645 -10.881 10.500 1.00 94.44 86 LEU A N 1
ATOM 664 C CA . LEU A 1 86 ? -10.797 -11.649 11.737 1.00 94.44 86 LEU A CA 1
ATOM 665 C C . LEU A 1 86 ? -10.852 -10.737 12.968 1.00 94.44 86 LEU A C 1
ATOM 667 O O . LEU A 1 86 ? -11.641 -10.986 13.879 1.00 94.44 86 LEU A O 1
ATOM 671 N N . GLN A 1 87 ? -10.050 -9.669 12.988 1.00 94.62 87 GLN A N 1
ATOM 672 C CA . GLN A 1 87 ? -10.078 -8.663 14.053 1.00 94.62 87 GLN A CA 1
ATOM 673 C C . GLN A 1 87 ? -11.425 -7.936 14.110 1.00 94.62 87 GLN A C 1
ATOM 675 O O . GLN A 1 87 ? -11.994 -7.777 15.188 1.00 94.62 87 GLN A O 1
ATOM 680 N N . LEU A 1 88 ? -11.964 -7.534 12.959 1.00 97.00 88 LEU A N 1
ATOM 681 C CA . LEU A 1 88 ? -13.263 -6.869 12.875 1.00 97.00 88 LEU A CA 1
ATOM 682 C C . LEU A 1 88 ? -14.412 -7.794 13.285 1.00 97.00 88 LEU A C 1
ATOM 684 O O . LEU A 1 88 ? -15.292 -7.371 14.035 1.00 97.00 88 LEU A O 1
ATOM 688 N N . ILE A 1 89 ? -14.370 -9.064 12.875 1.00 96.75 89 ILE A N 1
ATOM 689 C CA . ILE A 1 89 ? -15.326 -10.087 13.321 1.00 96.75 89 ILE A CA 1
ATOM 690 C C . ILE A 1 89 ? -15.270 -10.242 14.846 1.00 96.75 89 ILE A C 1
ATOM 692 O O . ILE A 1 89 ? -16.309 -10.204 15.504 1.00 96.75 89 ILE A O 1
ATOM 696 N N . ALA A 1 90 ? -14.070 -10.349 15.426 1.00 95.12 90 ALA A N 1
ATOM 697 C CA . ALA A 1 90 ? -13.891 -10.479 16.874 1.00 95.12 90 ALA A CA 1
ATOM 698 C C . ALA A 1 90 ? -14.429 -9.269 17.663 1.00 95.12 90 ALA A C 1
ATOM 700 O O . ALA A 1 90 ? -14.807 -9.407 18.825 1.00 95.12 90 ALA A O 1
ATOM 701 N N . LEU A 1 91 ? -14.490 -8.091 17.034 1.00 96.62 91 LEU A N 1
ATOM 702 C CA . LEU A 1 91 ? -15.012 -6.851 17.617 1.00 96.62 91 LEU A CA 1
ATOM 703 C C . LEU A 1 91 ? -16.495 -6.592 17.301 1.00 96.62 91 LEU A C 1
ATOM 705 O O . LEU A 1 91 ? -17.022 -5.545 17.704 1.00 96.62 91 LEU A O 1
ATOM 709 N N . ALA A 1 92 ? -17.158 -7.527 16.610 1.00 97.62 92 ALA A N 1
ATOM 710 C CA . ALA A 1 92 ? -18.523 -7.396 16.105 1.00 97.62 92 ALA A CA 1
ATOM 711 C C . ALA A 1 92 ? -18.711 -6.115 15.270 1.00 97.62 92 ALA A C 1
ATOM 713 O O . ALA A 1 92 ? -19.605 -5.306 15.531 1.00 97.62 92 ALA A O 1
ATOM 714 N N . ALA A 1 93 ? -17.812 -5.900 14.306 1.00 98.31 93 ALA A N 1
ATOM 715 C CA . ALA A 1 93 ? -17.926 -4.805 13.352 1.00 98.31 93 ALA A CA 1
ATOM 716 C C . ALA A 1 93 ? -19.168 -4.952 12.458 1.00 98.31 93 ALA A C 1
ATOM 718 O O . ALA A 1 93 ? -19.614 -6.078 12.211 1.00 98.31 93 ALA A O 1
ATOM 719 N N . PRO A 1 94 ? -19.706 -3.833 11.940 1.00 98.50 94 PRO A N 1
ATOM 720 C CA . PRO A 1 94 ? -20.771 -3.870 10.951 1.00 98.50 94 PRO A CA 1
ATOM 721 C C . PRO A 1 94 ? -20.422 -4.771 9.750 1.00 98.50 94 PRO A C 1
ATOM 723 O O . PRO A 1 94 ? -19.278 -4.746 9.271 1.00 98.50 94 PRO A O 1
ATOM 726 N N . PRO A 1 95 ? -21.377 -5.582 9.256 1.00 98.25 95 PRO A N 1
ATOM 727 C CA . PRO A 1 95 ? -21.117 -6.583 8.222 1.00 98.25 95 PRO A CA 1
ATOM 728 C C . PRO A 1 95 ? -20.594 -5.978 6.913 1.00 98.25 95 PRO A C 1
ATOM 730 O O . PRO A 1 95 ? -19.784 -6.599 6.227 1.00 98.25 95 PRO A O 1
ATOM 733 N N . GLU A 1 96 ? -20.997 -4.754 6.577 1.00 98.38 96 GLU A N 1
ATOM 734 C CA . GLU A 1 96 ? -20.544 -4.037 5.389 1.00 98.38 96 GLU A CA 1
ATOM 735 C C . GLU A 1 96 ? -19.052 -3.681 5.433 1.00 98.38 96 GLU A C 1
ATOM 737 O O . GLU A 1 96 ? -18.398 -3.710 4.390 1.00 98.38 96 GLU A O 1
ATOM 742 N N . LEU A 1 97 ? -18.481 -3.404 6.614 1.00 98.69 97 LEU A N 1
ATOM 743 C CA . LEU A 1 97 ? -17.039 -3.166 6.749 1.00 98.69 97 LEU A CA 1
ATOM 744 C C . LEU A 1 97 ? -16.258 -4.459 6.520 1.00 98.69 97 LEU A C 1
ATOM 746 O O . LEU A 1 97 ? -15.262 -4.463 5.802 1.00 98.69 97 LEU A O 1
ATOM 750 N N . ILE A 1 98 ? -16.748 -5.570 7.075 1.00 98.56 98 ILE A N 1
ATOM 751 C CA . ILE A 1 98 ? -16.140 -6.894 6.902 1.00 98.56 98 ILE A CA 1
ATOM 752 C C . ILE A 1 98 ? -16.167 -7.298 5.422 1.00 98.56 98 ILE A C 1
ATOM 754 O O . ILE A 1 98 ? -15.144 -7.716 4.881 1.00 98.56 98 ILE A O 1
ATOM 758 N N . ALA A 1 99 ? -17.306 -7.120 4.743 1.00 98.62 99 ALA A N 1
ATOM 759 C CA . ALA A 1 99 ? -17.436 -7.412 3.317 1.00 98.62 99 ALA A CA 1
ATOM 760 C C . ALA A 1 99 ? -16.451 -6.591 2.467 1.00 98.62 99 ALA A C 1
ATOM 762 O O . ALA A 1 99 ? -15.755 -7.149 1.620 1.00 98.62 99 ALA A O 1
ATOM 763 N N . LYS A 1 100 ? -16.328 -5.284 2.734 1.00 98.75 100 LYS A N 1
ATOM 764 C CA . LYS A 1 100 ? -15.377 -4.412 2.029 1.00 98.75 100 LYS A CA 1
ATOM 765 C C . LYS A 1 100 ? -13.914 -4.797 2.274 1.00 98.75 100 LYS A C 1
ATOM 767 O O . LYS A 1 100 ? -13.110 -4.667 1.356 1.00 98.75 100 LYS A O 1
ATOM 772 N N . VAL A 1 101 ? -13.565 -5.308 3.458 1.00 98.44 101 VAL A N 1
ATOM 773 C CA . VAL A 1 101 ? -12.213 -5.829 3.738 1.00 98.44 101 VAL A CA 1
ATOM 774 C C . VAL A 1 101 ? -11.899 -7.068 2.896 1.00 98.44 101 VAL A C 1
ATOM 776 O O . VAL A 1 101 ? -10.785 -7.187 2.392 1.00 98.44 101 VAL A O 1
ATOM 779 N N . PHE A 1 102 ? -12.865 -7.967 2.683 1.00 98.31 102 PHE A N 1
ATOM 780 C CA . PHE A 1 102 ? -12.672 -9.089 1.756 1.00 98.31 102 PHE A CA 1
ATOM 781 C C . PHE A 1 102 ? -12.529 -8.623 0.303 1.00 98.31 102 PHE A C 1
ATOM 783 O O . PHE A 1 102 ? -11.697 -9.166 -0.423 1.00 98.31 102 PHE A O 1
ATOM 790 N N . THR A 1 103 ? -13.276 -7.593 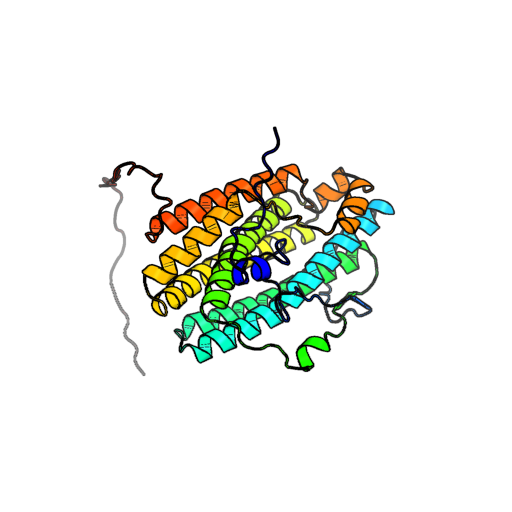-0.112 1.00 98.56 103 THR A N 1
ATOM 791 C CA . THR A 1 103 ? -13.081 -6.957 -1.425 1.00 98.56 103 THR A CA 1
ATOM 792 C C . THR A 1 103 ? -11.666 -6.398 -1.568 1.00 98.56 103 THR A C 1
ATOM 794 O O . THR A 1 103 ? -11.017 -6.681 -2.571 1.00 98.56 103 THR A O 1
ATOM 797 N N . ALA A 1 104 ? -11.168 -5.670 -0.563 1.00 98.25 104 ALA A N 1
ATOM 798 C CA . ALA A 1 104 ? -9.804 -5.139 -0.555 1.00 98.25 104 ALA A CA 1
ATOM 799 C C . ALA A 1 104 ? -8.760 -6.262 -0.682 1.00 98.25 104 ALA A C 1
ATOM 801 O O . ALA A 1 104 ? -7.929 -6.234 -1.580 1.00 98.25 104 ALA A O 1
ATOM 802 N N . ALA A 1 105 ? -8.886 -7.340 0.102 1.00 98.00 105 ALA A N 1
ATOM 803 C CA . ALA A 1 105 ? -7.995 -8.500 -0.014 1.00 98.00 105 ALA A CA 1
ATOM 804 C C . ALA A 1 105 ? -7.981 -9.118 -1.429 1.00 98.00 105 ALA A C 1
ATOM 806 O O . ALA A 1 105 ? -6.940 -9.577 -1.897 1.00 98.00 105 ALA A O 1
ATOM 807 N N . GLY A 1 106 ? -9.127 -9.144 -2.119 1.00 98.25 106 GLY A N 1
ATOM 808 C CA . GLY A 1 106 ? -9.219 -9.612 -3.505 1.00 98.25 106 GLY A CA 1
ATOM 809 C C . GLY A 1 106 ? -8.549 -8.674 -4.518 1.00 98.25 106 GLY A C 1
ATOM 810 O O . GLY A 1 106 ? -7.968 -9.144 -5.500 1.00 98.25 106 GLY A O 1
ATOM 811 N N . ARG A 1 107 ? -8.590 -7.360 -4.272 1.00 98.06 107 ARG A N 1
ATOM 812 C CA . ARG A 1 107 ? -7.893 -6.351 -5.085 1.00 98.06 107 ARG A CA 1
ATOM 813 C C . ARG A 1 107 ? -6.386 -6.484 -4.969 1.00 98.06 107 ARG A C 1
ATOM 815 O O . ARG A 1 107 ? -5.725 -6.533 -5.996 1.00 98.06 107 ARG A O 1
ATOM 822 N N . GLU A 1 108 ? -5.874 -6.749 -3.772 1.00 97.88 108 GLU A N 1
ATOM 823 C CA . GLU A 1 108 ? -4.444 -7.009 -3.562 1.00 97.88 108 GLU A CA 1
ATOM 824 C C . GLU A 1 108 ? -3.915 -8.215 -4.349 1.00 97.88 108 GLU A C 1
ATOM 826 O O . GLU A 1 108 ? -2.807 -8.194 -4.888 1.00 97.88 108 GLU A O 1
ATOM 831 N N . ILE A 1 109 ? -4.728 -9.267 -4.509 1.00 97.69 109 ILE A N 1
ATOM 832 C CA . ILE A 1 109 ? -4.378 -10.393 -5.393 1.00 97.69 109 ILE A CA 1
ATOM 833 C C . ILE A 1 109 ? -4.257 -9.911 -6.845 1.00 97.69 109 ILE A C 1
ATOM 835 O O . ILE A 1 109 ? -3.368 -10.351 -7.576 1.00 97.69 109 ILE A O 1
ATOM 839 N N . THR A 1 110 ? -5.150 -9.019 -7.271 1.00 97.31 110 THR A N 1
ATOM 840 C CA . THR A 1 110 ? -5.130 -8.435 -8.617 1.00 97.31 110 THR A CA 1
ATOM 841 C C . THR A 1 110 ? -3.914 -7.527 -8.798 1.00 97.31 110 THR A C 1
ATOM 843 O O . THR A 1 110 ? -3.195 -7.693 -9.782 1.00 97.31 110 THR A O 1
ATOM 846 N N . HIS A 1 111 ? -3.619 -6.648 -7.837 1.00 97.38 111 HIS A N 1
ATOM 847 C CA . HIS A 1 111 ? -2.447 -5.770 -7.850 1.00 97.38 111 HIS A CA 1
ATOM 848 C C . HIS A 1 111 ? -1.151 -6.579 -7.949 1.00 97.38 111 HIS A C 1
ATOM 850 O O . HIS A 1 111 ? -0.357 -6.365 -8.867 1.00 97.38 111 HIS A O 1
ATOM 856 N N . ALA A 1 112 ? -0.983 -7.592 -7.091 1.00 97.00 112 ALA A N 1
ATOM 857 C CA . ALA A 1 112 ? 0.173 -8.483 -7.128 1.00 97.00 112 ALA A CA 1
ATOM 858 C C . ALA A 1 112 ? 0.340 -9.136 -8.506 1.00 97.00 112 ALA A C 1
ATOM 860 O O . ALA A 1 112 ? 1.442 -9.158 -9.058 1.00 97.00 112 ALA A O 1
ATOM 861 N N . LYS A 1 113 ? -0.760 -9.625 -9.096 1.00 97.69 113 LYS A N 1
ATOM 862 C CA . LYS A 1 113 ? -0.732 -10.247 -10.423 1.00 97.69 113 LYS A CA 1
ATOM 863 C C . LYS A 1 113 ? -0.318 -9.281 -11.525 1.00 97.69 113 LYS A C 1
ATOM 865 O O . LYS A 1 113 ? 0.498 -9.632 -12.381 1.00 97.69 113 LYS A O 1
ATOM 870 N N . LEU A 1 114 ? -0.865 -8.069 -11.519 1.00 97.38 114 LEU A N 1
ATOM 871 C CA . LEU A 1 114 ? -0.510 -7.032 -12.485 1.00 97.38 114 LEU A CA 1
ATOM 872 C C . LEU A 1 114 ? 0.973 -6.655 -12.362 1.00 97.38 114 LEU A C 1
ATOM 874 O O . LEU A 1 114 ? 1.687 -6.660 -13.365 1.00 97.38 114 LEU A O 1
ATOM 878 N N . CYS A 1 115 ? 1.468 -6.450 -11.141 1.00 96.94 115 CYS A N 1
ATOM 879 C CA . CYS A 1 115 ? 2.874 -6.141 -10.883 1.00 96.94 115 CYS A CA 1
ATOM 880 C C . CYS A 1 115 ? 3.817 -7.272 -11.332 1.00 96.94 115 CYS A C 1
ATOM 882 O O . CYS A 1 115 ? 4.805 -7.006 -12.019 1.00 96.94 115 CYS A O 1
ATOM 884 N N . PHE A 1 116 ? 3.491 -8.541 -11.044 1.00 97.62 116 PHE A N 1
ATOM 885 C CA . PHE A 1 116 ? 4.258 -9.682 -11.561 1.00 97.62 116 PHE A CA 1
ATOM 886 C C . PHE A 1 116 ? 4.235 -9.761 -13.092 1.00 97.62 116 PHE A C 1
ATOM 888 O O . PHE A 1 116 ? 5.235 -10.146 -13.693 1.00 97.62 116 PHE A O 1
ATOM 895 N N . SER A 1 117 ? 3.128 -9.373 -13.732 1.00 96.56 117 SER A N 1
ATOM 896 C CA . SER A 1 117 ? 3.018 -9.359 -15.198 1.00 96.56 117 SER A CA 1
ATOM 897 C C . SER A 1 117 ? 3.950 -8.320 -15.825 1.00 96.56 117 SER A C 1
ATOM 899 O O . SER A 1 117 ? 4.643 -8.625 -16.794 1.00 96.56 117 SER A O 1
ATOM 901 N N . ILE A 1 118 ? 4.037 -7.119 -15.241 1.00 96.50 118 ILE A N 1
ATOM 902 C CA . ILE A 1 118 ? 4.979 -6.087 -15.697 1.00 96.50 118 ILE A CA 1
ATOM 903 C C . ILE A 1 118 ? 6.422 -6.552 -15.472 1.00 96.50 118 ILE A C 1
ATOM 905 O O . ILE A 1 118 ? 7.230 -6.494 -16.400 1.00 96.50 118 ILE A O 1
ATOM 909 N N . ALA A 1 119 ? 6.737 -7.083 -14.283 1.00 96.19 119 ALA A N 1
ATOM 910 C CA . ALA A 1 119 ? 8.059 -7.637 -13.980 1.00 96.19 119 ALA A CA 1
ATOM 911 C C . ALA A 1 119 ? 8.462 -8.736 -14.979 1.00 96.19 119 ALA A C 1
ATOM 913 O O . ALA A 1 119 ? 9.607 -8.782 -15.441 1.00 96.19 119 ALA A O 1
ATOM 914 N N . ALA A 1 120 ? 7.521 -9.608 -15.348 1.00 95.38 120 ALA A N 1
ATOM 915 C CA . ALA A 1 120 ? 7.752 -10.658 -16.328 1.00 95.38 120 ALA A CA 1
ATOM 916 C C . ALA A 1 120 ? 7.980 -10.105 -17.738 1.00 95.38 120 ALA A C 1
ATOM 918 O O . ALA A 1 120 ? 8.910 -10.540 -18.418 1.00 95.38 120 ALA A O 1
ATOM 919 N N . SER A 1 121 ? 7.194 -9.106 -18.146 1.00 94.62 121 SER A N 1
ATOM 920 C CA . SER A 1 121 ? 7.336 -8.442 -19.444 1.00 94.62 121 SER A CA 1
ATOM 921 C C . SER A 1 121 ? 8.703 -7.763 -19.599 1.00 94.62 121 SER A C 1
ATOM 923 O O . SER A 1 121 ? 9.379 -7.972 -20.605 1.00 94.62 121 SER A O 1
ATOM 925 N N . VAL A 1 122 ? 9.171 -7.020 -18.587 1.00 95.31 122 VAL A N 1
ATOM 926 C CA . VAL A 1 122 ? 10.472 -6.323 -18.664 1.00 95.31 122 VAL A CA 1
ATOM 927 C C . VAL A 1 122 ? 11.663 -7.284 -18.581 1.00 95.31 122 VAL A C 1
ATOM 929 O O . VAL A 1 122 ? 12.663 -7.105 -19.278 1.00 95.31 122 VAL A O 1
ATOM 932 N N . SER A 1 123 ? 11.578 -8.325 -17.748 1.00 93.88 123 SER A N 1
ATOM 933 C CA . SER A 1 123 ? 12.696 -9.253 -17.511 1.00 93.88 123 SER A CA 1
ATOM 934 C C . SER A 1 123 ? 12.761 -10.420 -18.502 1.00 93.88 123 SER A C 1
ATOM 936 O O . SER A 1 123 ? 13.820 -11.036 -18.651 1.00 93.88 123 SER A O 1
ATOM 938 N N . GLY A 1 124 ? 11.650 -10.735 -19.176 1.00 92.56 124 GLY A N 1
ATOM 939 C CA . GLY A 1 124 ? 11.501 -11.926 -20.014 1.00 92.56 124 GLY A CA 1
ATOM 940 C C . GLY A 1 124 ? 11.437 -13.238 -19.221 1.00 92.56 124 GLY A C 1
ATOM 941 O O . GLY A 1 124 ? 11.697 -14.302 -19.784 1.00 92.56 124 GLY A O 1
ATOM 942 N N . LYS A 1 125 ? 11.145 -13.182 -17.916 1.00 92.75 125 LYS A N 1
ATOM 943 C CA . LYS A 1 125 ? 11.098 -14.345 -17.016 1.00 92.75 125 LYS A CA 1
ATOM 944 C C . LYS A 1 125 ? 9.755 -14.412 -16.291 1.00 92.75 125 LYS A C 1
ATOM 946 O O . LYS A 1 125 ? 9.239 -13.374 -15.897 1.00 92.75 125 LYS A O 1
ATOM 951 N N . PRO A 1 126 ? 9.193 -15.607 -16.064 1.00 94.75 126 PRO A N 1
ATOM 952 C CA . PRO A 1 126 ? 7.980 -15.737 -15.270 1.00 94.75 126 PRO A CA 1
ATOM 953 C C . PRO A 1 126 ? 8.286 -15.550 -13.778 1.00 94.75 126 PRO A C 1
ATOM 955 O O . PRO A 1 126 ? 9.256 -16.120 -13.274 1.00 94.75 126 PRO A O 1
ATOM 958 N N . TRP A 1 127 ? 7.432 -14.805 -13.074 1.00 95.94 127 TRP A N 1
ATOM 959 C CA . TRP A 1 127 ? 7.588 -14.501 -11.651 1.00 95.94 127 TRP A CA 1
ATOM 960 C C . TRP A 1 127 ? 6.318 -14.779 -10.853 1.00 95.94 127 TRP A C 1
ATOM 962 O O . TRP A 1 127 ? 5.205 -14.478 -11.284 1.00 95.94 127 TRP A O 1
ATOM 972 N N . CYS A 1 128 ? 6.504 -15.302 -9.645 1.00 96.50 128 CYS A N 1
ATOM 973 C CA . CYS A 1 128 ? 5.443 -15.517 -8.672 1.00 96.50 128 CYS A CA 1
ATOM 974 C C . CYS A 1 128 ? 5.957 -15.292 -7.238 1.00 96.50 128 CYS A C 1
ATOM 976 O O . CYS A 1 128 ? 7.176 -15.254 -7.020 1.00 96.50 128 CYS A O 1
ATOM 978 N N . PRO A 1 129 ? 5.072 -15.164 -6.233 1.00 96.69 129 PRO A N 1
ATOM 979 C CA . PRO A 1 129 ? 5.500 -15.154 -4.847 1.00 96.69 129 PRO A CA 1
ATOM 980 C C . PRO A 1 129 ? 5.984 -16.551 -4.437 1.00 96.69 129 PRO A C 1
ATOM 982 O O . PRO A 1 129 ? 5.405 -17.578 -4.790 1.00 96.69 129 PRO A O 1
ATOM 985 N N . ALA A 1 130 ? 7.061 -16.589 -3.662 1.00 95.25 130 ALA A N 1
ATOM 986 C CA . ALA A 1 130 ? 7.527 -17.785 -2.978 1.00 95.25 130 ALA A CA 1
ATOM 987 C C . ALA A 1 130 ? 6.709 -18.043 -1.702 1.00 95.25 130 ALA A C 1
ATOM 989 O O . ALA A 1 130 ? 6.005 -17.170 -1.190 1.00 95.25 130 ALA A O 1
ATOM 990 N N . GLU A 1 131 ? 6.860 -19.244 -1.145 1.00 92.00 131 GLU A N 1
ATOM 991 C CA . GLU A 1 131 ? 6.189 -19.645 0.090 1.00 92.00 131 GLU A CA 1
ATOM 992 C C . GLU A 1 131 ? 6.483 -18.695 1.267 1.00 92.00 131 GLU A C 1
ATOM 994 O O . GLU A 1 131 ? 7.611 -18.235 1.473 1.00 92.00 131 GLU A O 1
ATOM 999 N N . MET A 1 132 ? 5.463 -18.465 2.101 1.00 91.00 132 MET A N 1
ATOM 1000 C CA . MET A 1 132 ? 5.558 -17.707 3.354 1.00 91.00 132 MET A CA 1
ATOM 1001 C C . MET A 1 132 ? 5.284 -18.618 4.567 1.00 91.00 132 MET A C 1
ATOM 1003 O O . MET A 1 132 ? 4.279 -18.437 5.265 1.00 91.00 132 MET A O 1
ATOM 1007 N N . PRO A 1 133 ? 6.156 -19.604 4.871 1.00 89.44 133 PRO A N 1
ATOM 1008 C CA . PRO A 1 133 ? 5.923 -20.590 5.935 1.00 89.44 133 PRO A CA 1
ATOM 1009 C C . PRO A 1 133 ? 5.734 -19.963 7.323 1.00 89.44 133 PRO A C 1
ATOM 1011 O O . PRO A 1 133 ? 5.122 -20.557 8.208 1.00 89.44 133 PRO A O 1
ATOM 1014 N N . GLN A 1 134 ? 6.236 -18.747 7.532 1.00 85.81 134 GLN A N 1
ATOM 1015 C CA . GLN A 1 134 ? 6.034 -17.964 8.744 1.00 85.81 134 GLN A CA 1
ATOM 1016 C C . GLN A 1 134 ? 4.556 -17.679 9.052 1.00 85.81 134 GLN A C 1
ATOM 1018 O O . GLN A 1 134 ? 4.205 -17.630 10.228 1.00 85.81 134 GLN A O 1
ATOM 1023 N N . ILE A 1 135 ? 3.690 -17.566 8.035 1.00 85.75 135 ILE A N 1
ATOM 1024 C CA . ILE A 1 135 ? 2.244 -17.374 8.225 1.00 85.75 135 ILE A CA 1
ATOM 1025 C C . ILE A 1 135 ? 1.618 -18.634 8.840 1.00 85.75 135 ILE A C 1
ATOM 1027 O O . ILE A 1 135 ? 0.815 -18.535 9.768 1.00 85.75 135 ILE A O 1
ATOM 1031 N N . LEU A 1 136 ? 2.046 -19.821 8.392 1.00 84.44 136 LEU A N 1
ATOM 1032 C CA . LEU A 1 136 ? 1.538 -21.115 8.868 1.00 84.44 136 LEU A CA 1
ATOM 1033 C C . LEU A 1 136 ? 1.901 -21.410 10.328 1.00 84.44 136 LEU A C 1
ATOM 1035 O O . LEU A 1 136 ? 1.215 -22.178 10.995 1.00 84.44 136 LEU A O 1
ATOM 1039 N N . ARG A 1 137 ? 2.968 -20.795 10.853 1.00 80.12 137 ARG A N 1
ATOM 1040 C CA . ARG A 1 137 ? 3.427 -21.012 12.238 1.00 80.12 137 ARG A CA 1
ATOM 1041 C C . ARG A 1 137 ? 2.504 -20.394 13.294 1.00 80.12 137 ARG A C 1
ATOM 1043 O O . ARG A 1 137 ? 2.756 -20.572 14.482 1.00 80.12 137 ARG A O 1
ATOM 1050 N N . GLY A 1 138 ? 1.463 -19.662 12.891 1.00 64.00 138 GLY A N 1
ATOM 1051 C CA . GLY A 1 138 ? 0.367 -19.259 13.777 1.00 64.00 138 GLY A CA 1
ATOM 1052 C C . GLY A 1 138 ? 0.731 -18.244 14.863 1.00 64.00 138 GLY A C 1
ATOM 1053 O O . GLY A 1 138 ? -0.098 -17.953 15.720 1.00 64.00 138 GLY A O 1
ATOM 1054 N N . ASN A 1 139 ? 1.927 -17.646 14.837 1.00 63.50 139 ASN A N 1
ATOM 1055 C CA . ASN A 1 139 ? 2.322 -16.623 15.813 1.00 63.50 139 ASN A CA 1
ATOM 1056 C C . ASN A 1 139 ? 1.790 -15.220 15.447 1.00 63.50 139 ASN A C 1
ATOM 1058 O O . ASN A 1 139 ? 2.421 -14.206 15.736 1.00 63.50 139 ASN A O 1
ATOM 1062 N N . ASN A 1 140 ? 0.617 -15.179 14.811 1.00 63.56 140 ASN A N 1
ATOM 1063 C CA . ASN A 1 140 ? -0.097 -13.976 14.388 1.00 63.56 140 ASN A CA 1
ATOM 1064 C C . ASN A 1 140 ? -1.077 -13.567 15.488 1.00 63.56 140 ASN A C 1
ATOM 1066 O O . ASN A 1 140 ? -2.284 -13.487 15.258 1.00 63.56 140 ASN A O 1
ATOM 1070 N N . LYS A 1 141 ? -0.580 -13.412 16.720 1.00 65.62 141 LYS A N 1
ATOM 1071 C CA . LYS A 1 141 ? -1.440 -13.019 17.838 1.00 65.62 141 LYS A CA 1
ATOM 1072 C C . LYS A 1 141 ? -2.140 -11.710 17.489 1.00 65.62 141 LYS A C 1
ATOM 1074 O O . LYS A 1 141 ? -1.530 -10.819 16.901 1.00 65.62 141 LYS A O 1
ATOM 1079 N N . PHE A 1 142 ? -3.414 -11.614 17.855 1.00 64.50 142 PHE A N 1
ATOM 1080 C CA . PHE A 1 142 ? -4.120 -10.347 17.802 1.00 64.50 142 PHE A CA 1
ATOM 1081 C C . PHE A 1 142 ? -3.371 -9.349 18.679 1.00 64.50 142 PHE A C 1
ATOM 1083 O O . PHE A 1 142 ? -3.201 -9.571 19.882 1.00 64.50 142 PHE A O 1
ATOM 1090 N N . ASP A 1 143 ? -2.879 -8.285 18.056 1.00 72.69 143 ASP A N 1
ATOM 1091 C CA . ASP A 1 143 ? -2.316 -7.160 18.781 1.00 72.69 143 ASP A CA 1
ATOM 1092 C C . ASP A 1 143 ? -3.428 -6.457 19.583 1.00 72.69 143 ASP A C 1
ATOM 1094 O O . ASP A 1 143 ? -4.620 -6.732 19.408 1.00 72.69 143 ASP A O 1
ATOM 1098 N N . SER A 1 144 ? -3.054 -5.578 20.517 1.00 87.69 144 SER A N 1
ATOM 1099 C CA . SER A 1 144 ? -4.043 -4.863 21.333 1.00 87.69 144 SER A CA 1
ATOM 1100 C C . SER A 1 144 ? -4.977 -4.012 20.464 1.00 87.69 144 SER A C 1
ATOM 1102 O O . SER A 1 144 ? -4.613 -3.619 19.355 1.00 87.69 144 SER A O 1
ATOM 1104 N N . LEU A 1 145 ? -6.158 -3.657 20.981 1.00 90.81 145 LEU A N 1
ATOM 1105 C CA . LEU A 1 145 ? -7.077 -2.747 20.288 1.00 90.81 145 LEU A CA 1
ATOM 1106 C C . LEU A 1 145 ? -6.394 -1.416 19.922 1.00 90.81 145 LEU A C 1
ATOM 1108 O O . LEU A 1 145 ? -6.602 -0.896 18.834 1.00 90.81 145 LEU A O 1
ATOM 1112 N N . GLU A 1 146 ? -5.518 -0.903 20.789 1.00 89.06 146 GLU A N 1
ATOM 1113 C CA . GLU A 1 146 ? -4.706 0.285 20.508 1.00 89.06 146 GLU A CA 1
ATOM 1114 C C . GLU A 1 146 ? -3.742 0.076 19.332 1.00 89.06 146 GLU A C 1
ATOM 1116 O O . GLU A 1 146 ? -3.537 0.989 18.538 1.00 89.06 146 GLU A O 1
ATOM 1121 N N . SER A 1 147 ? -3.170 -1.124 19.198 1.00 87.56 147 SER A N 1
ATOM 1122 C CA . SER A 1 147 ? -2.300 -1.457 18.065 1.00 87.56 147 SER A CA 1
ATOM 1123 C C . SER A 1 147 ? -3.101 -1.503 16.769 1.00 87.56 147 SER A C 1
ATOM 1125 O O . SER A 1 147 ? -2.677 -0.914 15.784 1.00 87.56 147 SER A O 1
ATOM 1127 N N . LEU A 1 148 ? -4.291 -2.111 16.792 1.00 91.62 148 LEU A N 1
ATOM 1128 C CA . LEU A 1 148 ? -5.191 -2.143 15.641 1.00 91.62 148 LEU A CA 1
ATOM 1129 C C . LEU A 1 148 ? -5.645 -0.739 15.217 1.00 91.62 148 LEU A C 1
ATOM 1131 O O . LEU A 1 148 ? -5.692 -0.458 14.026 1.00 91.62 148 LEU A O 1
ATOM 1135 N N . ILE A 1 149 ? -5.951 0.153 16.164 1.00 92.69 149 ILE A N 1
ATOM 1136 C CA . ILE A 1 149 ? -6.292 1.550 15.849 1.00 92.69 149 ILE A CA 1
ATOM 1137 C C . ILE A 1 149 ? -5.114 2.249 15.159 1.00 92.69 149 ILE A C 1
ATOM 1139 O O . ILE A 1 149 ? -5.310 2.909 14.140 1.00 92.69 149 ILE A O 1
ATOM 1143 N N . LEU A 1 150 ? -3.892 2.080 15.675 1.00 89.06 150 LEU A N 1
ATOM 1144 C CA . LEU A 1 150 ? -2.699 2.694 15.088 1.00 89.06 150 LEU A CA 1
ATOM 1145 C C . LEU A 1 150 ? -2.344 2.105 13.719 1.00 89.06 150 LEU A C 1
ATOM 1147 O O . LEU A 1 150 ? -2.015 2.870 12.823 1.00 89.06 150 LEU A O 1
ATOM 1151 N N . GLU A 1 151 ? -2.447 0.789 13.527 1.00 90.31 151 GLU A N 1
ATOM 1152 C CA . GLU A 1 151 ? -2.288 0.142 12.213 1.00 90.31 151 GLU A CA 1
ATOM 1153 C C . GLU A 1 151 ? -3.374 0.614 11.235 1.00 90.31 151 GLU A C 1
ATOM 1155 O O . GLU A 1 151 ? -3.091 0.951 10.088 1.00 90.31 151 GLU A O 1
ATOM 1160 N N . CYS A 1 152 ? -4.630 0.703 11.684 1.00 94.06 152 CYS A N 1
ATOM 1161 C CA . CYS A 1 152 ? -5.730 1.193 10.857 1.00 94.06 152 CYS A CA 1
ATOM 1162 C C . CYS A 1 152 ? -5.498 2.629 10.392 1.00 94.06 152 CYS A C 1
ATOM 1164 O O . CYS A 1 152 ? -5.793 2.966 9.247 1.00 94.06 152 CYS A O 1
ATOM 1166 N N . PHE A 1 153 ? -4.957 3.465 11.269 1.00 92.25 153 PHE A N 1
ATOM 1167 C CA . PHE A 1 153 ? -4.704 4.854 10.955 1.00 92.25 153 PHE A CA 1
ATOM 1168 C C . PHE A 1 153 ? -3.428 5.057 10.124 1.00 92.25 153 PHE A C 1
ATOM 1170 O O . PHE A 1 153 ? -3.491 5.656 9.055 1.00 92.25 153 PHE A O 1
ATOM 1177 N N . VAL A 1 154 ? -2.282 4.534 10.566 1.00 89.94 154 VAL A N 1
ATOM 1178 C CA . VAL A 1 154 ? -1.000 4.727 9.870 1.00 89.94 154 VAL A CA 1
ATOM 1179 C C . VAL A 1 154 ? -0.975 3.960 8.557 1.00 89.94 154 VAL A C 1
ATOM 1181 O O . VAL A 1 154 ? -0.779 4.566 7.513 1.00 89.94 154 VAL A O 1
ATOM 1184 N N . ASP A 1 155 ? -1.196 2.648 8.582 1.00 91.25 155 ASP A N 1
ATOM 1185 C CA . ASP A 1 155 ? -1.110 1.857 7.356 1.00 91.25 155 ASP A CA 1
ATOM 1186 C C . ASP A 1 155 ? -2.340 2.103 6.477 1.00 91.25 155 ASP A C 1
ATOM 1188 O O . ASP A 1 155 ? -2.232 2.357 5.288 1.00 91.25 155 ASP A O 1
ATOM 1192 N N . GLY A 1 156 ? -3.527 2.077 7.087 1.00 94.69 156 GLY A N 1
ATOM 1193 C CA . GLY A 1 156 ? -4.784 2.141 6.349 1.00 94.69 156 GLY A CA 1
ATOM 1194 C C . GLY A 1 156 ? -5.172 3.538 5.866 1.00 94.69 156 GLY A C 1
ATOM 1195 O O . GLY A 1 156 ? -5.559 3.706 4.720 1.00 94.69 156 GLY A O 1
ATOM 1196 N N . CYS A 1 157 ? -5.142 4.548 6.736 1.00 95.19 157 CYS A N 1
ATOM 1197 C CA . CYS A 1 157 ? -5.611 5.884 6.354 1.00 95.19 157 CYS A CA 1
ATOM 1198 C C . CYS A 1 157 ? -4.510 6.678 5.651 1.00 95.19 157 CYS A C 1
ATOM 1200 O O . CYS A 1 157 ? -4.763 7.280 4.615 1.00 95.19 157 CYS A O 1
ATOM 1202 N N . LEU A 1 158 ? -3.300 6.686 6.217 1.00 92.56 158 LEU A N 1
ATOM 1203 C CA . LEU A 1 158 ? -2.184 7.483 5.713 1.00 92.56 158 LEU A CA 1
ATOM 1204 C C . LEU A 1 158 ? -1.438 6.791 4.566 1.00 92.56 158 LEU A C 1
ATOM 1206 O O . LEU A 1 158 ? -1.262 7.399 3.512 1.00 92.56 158 LEU A O 1
ATOM 1210 N N . MET A 1 159 ? -0.995 5.543 4.749 1.00 92.69 159 MET A N 1
ATOM 1211 C CA . MET A 1 159 ? -0.170 4.880 3.735 1.00 92.69 159 MET A CA 1
ATOM 1212 C C . MET A 1 159 ? -0.966 4.436 2.504 1.00 92.69 159 MET A C 1
ATOM 1214 O O . MET A 1 159 ? -0.434 4.577 1.406 1.00 92.69 159 MET A O 1
ATOM 1218 N N . GLU A 1 160 ? -2.226 3.999 2.624 1.00 96.06 160 GLU A N 1
ATOM 1219 C CA . GLU A 1 160 ? -3.059 3.750 1.427 1.00 96.06 160 GLU A CA 1
ATOM 1220 C C . GLU A 1 160 ? -3.363 5.053 0.670 1.00 96.06 160 GLU A C 1
ATOM 1222 O O . GLU A 1 160 ? -3.330 5.076 -0.557 1.00 96.06 160 GLU A O 1
ATOM 1227 N N . ALA A 1 161 ? -3.584 6.175 1.370 1.00 96.12 161 ALA A N 1
ATOM 1228 C CA . ALA A 1 161 ? -3.780 7.472 0.715 1.00 96.12 161 ALA A CA 1
ATOM 1229 C C . ALA A 1 161 ? -2.526 7.917 -0.056 1.00 96.12 161 ALA A C 1
ATOM 1231 O O . ALA A 1 161 ? -2.629 8.345 -1.209 1.00 96.12 161 ALA A O 1
ATOM 1232 N N . LEU A 1 162 ? -1.339 7.751 0.542 1.00 94.56 162 LEU A N 1
ATOM 1233 C CA . LEU A 1 162 ? -0.074 7.991 -0.151 1.00 94.56 162 LEU A CA 1
ATOM 1234 C C . LEU A 1 162 ? 0.091 7.049 -1.349 1.00 94.56 162 LEU A C 1
ATOM 1236 O O . LEU A 1 162 ? 0.518 7.493 -2.411 1.00 94.56 162 LEU A O 1
ATOM 1240 N N . SER A 1 163 ? -0.254 5.768 -1.197 1.00 94.56 163 SER A N 1
ATOM 1241 C CA . SER A 1 163 ? -0.139 4.759 -2.260 1.00 94.56 163 SER A CA 1
ATOM 1242 C C . SER A 1 163 ? -1.069 5.084 -3.432 1.00 94.56 163 SER A C 1
ATOM 1244 O O . SER A 1 163 ? -0.635 5.045 -4.584 1.00 94.56 163 SER A O 1
ATOM 1246 N N . ALA A 1 164 ? -2.295 5.540 -3.155 1.00 97.12 164 ALA A N 1
ATOM 1247 C CA . ALA A 1 164 ? -3.228 6.042 -4.160 1.00 97.12 164 ALA A CA 1
ATOM 1248 C C . ALA A 1 164 ? -2.665 7.261 -4.905 1.00 97.12 164 ALA A C 1
ATOM 1250 O O . ALA A 1 164 ? -2.678 7.305 -6.138 1.00 97.12 164 ALA A O 1
ATOM 1251 N N . ALA A 1 165 ? -2.130 8.245 -4.173 1.00 96.62 165 ALA A N 1
ATOM 1252 C CA . ALA A 1 165 ? -1.547 9.449 -4.758 1.00 96.62 165 ALA A CA 1
ATOM 1253 C C . ALA A 1 165 ? -0.294 9.135 -5.598 1.00 96.62 165 ALA A C 1
ATOM 1255 O O . ALA A 1 165 ? -0.145 9.655 -6.709 1.00 96.62 165 ALA A O 1
ATOM 1256 N N . HIS A 1 166 ? 0.564 8.240 -5.101 1.00 95.69 166 HIS A N 1
ATOM 1257 C CA . HIS A 1 166 ? 1.747 7.739 -5.793 1.00 95.69 166 HIS A CA 1
ATOM 1258 C C . HIS A 1 166 ? 1.357 7.026 -7.089 1.00 95.69 166 HIS A C 1
ATOM 1260 O O . HIS A 1 166 ? 1.816 7.419 -8.159 1.00 95.69 166 HIS A O 1
ATOM 1266 N N . ALA A 1 167 ? 0.457 6.039 -7.031 1.00 97.25 167 ALA A N 1
ATOM 1267 C CA . ALA A 1 167 ? -0.014 5.316 -8.210 1.00 97.25 167 ALA A CA 1
ATOM 1268 C C . ALA A 1 167 ? -0.674 6.258 -9.230 1.00 97.25 167 ALA A C 1
ATOM 1270 O O . ALA A 1 167 ? -0.412 6.162 -10.428 1.00 97.25 167 ALA A O 1
ATOM 1271 N N . GLN A 1 168 ? -1.457 7.242 -8.779 1.00 98.38 168 GLN A N 1
ATOM 1272 C CA . GLN A 1 168 ? -2.066 8.222 -9.675 1.00 98.38 168 GLN A CA 1
ATOM 1273 C C . GLN A 1 168 ? -1.015 9.100 -10.374 1.00 98.38 168 GLN A C 1
ATOM 1275 O O . GLN A 1 168 ? -1.132 9.383 -11.570 1.00 98.38 168 GLN A O 1
ATOM 1280 N N . ALA A 1 169 ? 0.019 9.540 -9.652 1.00 97.75 169 ALA A N 1
ATOM 1281 C CA . ALA A 1 169 ? 1.129 10.288 -10.232 1.00 97.75 169 ALA A CA 1
ATOM 1282 C C . ALA A 1 169 ? 1.937 9.430 -11.217 1.00 97.75 169 ALA A C 1
ATOM 1284 O O . ALA A 1 169 ? 2.213 9.885 -12.329 1.00 97.75 169 ALA A O 1
ATOM 1285 N N . SER A 1 170 ? 2.224 8.176 -10.863 1.00 97.75 170 SER A N 1
ATOM 1286 C CA . SER A 1 170 ? 2.865 7.194 -11.740 1.00 97.75 170 SER A CA 1
ATOM 1287 C C . SER A 1 170 ? 2.061 6.948 -13.019 1.00 97.75 170 SER A C 1
ATOM 1289 O O . SER A 1 170 ? 2.637 6.954 -14.103 1.00 97.75 170 SER A O 1
ATOM 1291 N N . ALA A 1 171 ? 0.731 6.829 -12.937 1.00 98.19 171 ALA A N 1
ATOM 1292 C CA . ALA A 1 171 ? -0.143 6.673 -14.103 1.00 98.19 171 ALA A CA 1
ATOM 1293 C C . ALA A 1 171 ? -0.134 7.898 -15.033 1.00 98.19 171 ALA A C 1
ATOM 1295 O O . ALA A 1 171 ? -0.229 7.756 -16.252 1.00 98.19 171 ALA A O 1
ATOM 1296 N N . ARG A 1 172 ? -0.041 9.115 -14.475 1.00 97.94 172 ARG A N 1
ATOM 1297 C CA . ARG A 1 172 ? 0.077 10.348 -15.276 1.00 97.94 172 ARG A CA 1
ATOM 1298 C C . ARG A 1 172 ? 1.414 10.435 -16.003 1.00 97.94 172 ARG A C 1
ATOM 1300 O O . ARG A 1 172 ? 1.461 11.014 -17.084 1.00 97.94 172 ARG A O 1
ATOM 1307 N N . LEU A 1 173 ? 2.468 9.909 -15.387 1.00 96.56 173 LEU A N 1
ATOM 1308 C CA . LEU A 1 173 ? 3.825 9.946 -15.914 1.00 96.56 173 LEU A CA 1
ATOM 1309 C C . LEU A 1 173 ? 4.099 8.824 -16.928 1.00 96.56 173 LEU A C 1
ATOM 1311 O O . LEU A 1 173 ? 4.841 9.044 -17.879 1.00 96.56 173 LEU A O 1
ATOM 1315 N N . ALA A 1 174 ? 3.509 7.645 -16.727 1.00 96.81 174 ALA A N 1
ATOM 1316 C CA . ALA A 1 174 ? 3.734 6.481 -17.571 1.00 96.81 174 ALA A CA 1
ATOM 1317 C C . ALA A 1 174 ? 3.256 6.701 -19.017 1.00 96.81 174 ALA A C 1
ATOM 1319 O O . ALA A 1 174 ? 2.123 7.127 -19.263 1.00 96.81 174 ALA A O 1
ATOM 1320 N N . GLU A 1 175 ? 4.105 6.331 -19.974 1.00 95.81 175 GLU A N 1
ATOM 1321 C CA . GLU A 1 175 ? 3.792 6.364 -21.409 1.00 95.81 175 GLU A CA 1
ATOM 1322 C C . GLU A 1 175 ? 3.505 4.960 -21.961 1.00 95.81 175 GLU A C 1
ATOM 1324 O O . GLU A 1 175 ? 2.763 4.821 -22.933 1.00 95.81 175 GLU A O 1
ATOM 1329 N N . GLU A 1 176 ? 4.036 3.910 -21.324 1.00 94.62 176 GLU A N 1
ATOM 1330 C CA . GLU A 1 176 ? 3.669 2.524 -21.632 1.00 94.62 176 GLU A CA 1
ATOM 1331 C C . GLU A 1 176 ? 2.196 2.296 -21.253 1.00 94.62 176 GLU A C 1
ATOM 1333 O O . GLU A 1 176 ? 1.812 2.416 -20.085 1.00 94.62 176 GLU A O 1
ATOM 1338 N N . ALA A 1 177 ? 1.358 1.968 -22.241 1.00 94.75 177 ALA A N 1
ATOM 1339 C CA . ALA A 1 177 ? -0.096 1.915 -22.073 1.00 94.75 177 ALA A CA 1
ATOM 1340 C C . ALA A 1 177 ? -0.537 0.950 -20.958 1.00 94.75 177 ALA A C 1
ATOM 1342 O O . ALA A 1 177 ? -1.373 1.310 -20.126 1.00 94.75 177 ALA A O 1
ATOM 1343 N N . ASP A 1 178 ? 0.070 -0.236 -20.895 1.00 95.38 178 ASP A N 1
ATOM 1344 C CA . ASP A 1 178 ? -0.276 -1.236 -19.885 1.00 95.38 178 ASP A CA 1
ATOM 1345 C C . ASP A 1 178 ? 0.227 -0.834 -18.495 1.00 95.38 178 ASP A C 1
ATOM 1347 O O . ASP A 1 178 ? -0.502 -0.989 -17.520 1.00 95.38 178 ASP A O 1
ATOM 1351 N N . VAL A 1 179 ? 1.409 -0.213 -18.389 1.00 96.50 179 VAL A N 1
ATOM 1352 C CA . VAL A 1 179 ? 1.916 0.334 -17.115 1.00 96.50 179 VAL A CA 1
ATOM 1353 C C . VAL A 1 179 ? 0.972 1.412 -16.580 1.00 96.50 179 VAL A C 1
ATOM 1355 O O . VAL A 1 179 ? 0.595 1.397 -15.406 1.00 96.50 179 VAL A O 1
ATOM 1358 N N . LYS A 1 180 ? 0.534 2.327 -17.450 1.00 97.44 180 LYS A N 1
ATOM 1359 C CA . LYS A 1 180 ? -0.440 3.365 -17.106 1.00 97.44 180 LYS A CA 1
ATOM 1360 C C . LYS A 1 180 ? -1.771 2.769 -16.651 1.00 97.44 180 LYS A C 1
ATOM 1362 O O . LYS A 1 180 ? -2.350 3.253 -15.675 1.00 97.44 180 LYS A O 1
ATOM 1367 N N . SER A 1 181 ? -2.252 1.734 -17.339 1.00 96.88 181 SER A N 1
ATOM 1368 C CA . SER A 1 181 ? -3.485 1.029 -16.976 1.00 96.88 181 SER A CA 1
ATOM 1369 C C . SER A 1 181 ? -3.365 0.370 -15.601 1.00 96.88 181 SER A C 1
ATOM 1371 O O . SER A 1 181 ? -4.251 0.544 -14.767 1.00 96.88 181 SER A O 1
ATOM 1373 N N . VAL A 1 182 ? -2.255 -0.324 -15.334 1.00 97.31 182 VAL A N 1
ATOM 1374 C CA . VAL A 1 182 ? -1.981 -0.964 -14.038 1.00 97.31 182 VAL A CA 1
ATOM 1375 C C . VAL A 1 182 ? -1.988 0.061 -12.908 1.00 97.31 182 VAL A C 1
ATOM 1377 O O . VAL A 1 182 ? -2.731 -0.105 -11.944 1.00 97.31 182 VAL A O 1
ATOM 1380 N N . PHE A 1 183 ? -1.239 1.157 -13.042 1.00 98.12 183 PHE A N 1
ATOM 1381 C CA . PHE A 1 183 ? -1.233 2.201 -12.018 1.00 98.12 183 PHE A CA 1
ATOM 1382 C C . PHE A 1 183 ? -2.593 2.883 -11.844 1.00 98.12 183 PHE A C 1
ATOM 1384 O O . PHE 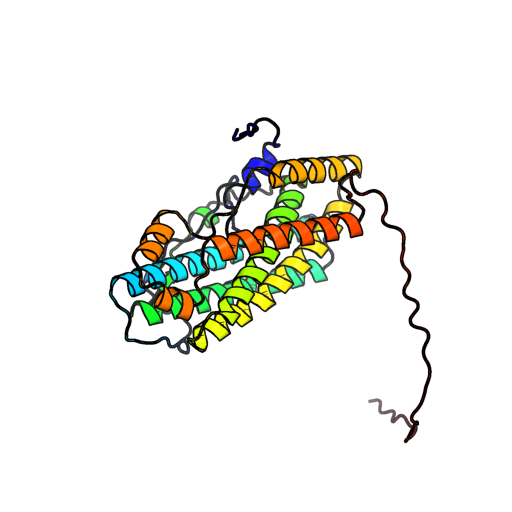A 1 183 ? -2.928 3.284 -10.736 1.00 98.12 183 PHE A O 1
ATOM 1391 N N . SER A 1 184 ? -3.393 3.001 -12.908 1.00 98.38 184 SER A N 1
ATOM 1392 C CA . SER A 1 184 ? -4.743 3.570 -12.813 1.00 98.38 184 SER A CA 1
ATOM 1393 C C . SER A 1 184 ? -5.693 2.673 -12.015 1.00 98.38 184 SER A C 1
ATOM 1395 O O . SER A 1 184 ? -6.483 3.189 -11.229 1.00 98.38 184 SER A O 1
ATOM 1397 N N . VAL A 1 185 ? -5.597 1.347 -12.187 1.00 98.00 185 VAL A N 1
ATOM 1398 C CA . VAL A 1 185 ? -6.343 0.369 -11.374 1.00 98.00 185 VAL A CA 1
ATOM 1399 C C . VAL A 1 185 ? -5.930 0.478 -9.910 1.00 98.00 185 VAL A C 1
ATOM 1401 O O . VAL A 1 185 ? -6.788 0.698 -9.060 1.00 98.00 185 VAL A O 1
ATOM 1404 N N . ILE A 1 186 ? -4.621 0.413 -9.638 1.00 97.69 186 ILE A N 1
ATOM 1405 C CA . ILE A 1 186 ? -4.080 0.505 -8.275 1.00 97.69 186 ILE A CA 1
ATOM 1406 C C . ILE A 1 186 ? -4.518 1.821 -7.620 1.00 97.69 186 ILE A C 1
ATOM 1408 O O . ILE A 1 186 ? -5.027 1.812 -6.511 1.00 97.69 186 ILE A O 1
ATOM 1412 N N . ALA A 1 187 ? -4.419 2.958 -8.313 1.00 98.19 187 ALA A N 1
ATOM 1413 C CA . ALA A 1 187 ? -4.790 4.255 -7.747 1.00 98.19 187 ALA A CA 1
ATOM 1414 C C . ALA A 1 187 ? -6.256 4.331 -7.277 1.00 98.19 187 ALA A C 1
ATOM 1416 O O . ALA A 1 187 ? -6.532 4.897 -6.218 1.00 98.19 187 ALA A O 1
ATOM 1417 N N . GLU A 1 188 ? -7.198 3.787 -8.054 1.00 98.44 188 GLU A N 1
ATOM 1418 C CA . GLU A 1 188 ? -8.619 3.782 -7.680 1.00 98.44 188 GLU A CA 1
ATOM 1419 C C . GLU A 1 188 ? -8.898 2.804 -6.530 1.00 98.44 188 GLU A C 1
ATOM 1421 O O . GLU A 1 188 ? -9.656 3.112 -5.603 1.00 98.44 188 GLU A O 1
ATOM 1426 N N . ASP A 1 189 ? -8.256 1.640 -6.560 1.00 98.56 189 ASP A N 1
ATOM 1427 C CA . ASP A 1 189 ? -8.418 0.618 -5.534 1.00 98.56 189 ASP A CA 1
ATOM 1428 C C . ASP A 1 189 ? -7.792 1.056 -4.196 1.00 98.56 189 ASP A C 1
ATOM 1430 O O . ASP A 1 189 ? -8.461 0.951 -3.164 1.00 98.56 189 ASP A O 1
ATOM 1434 N N . GLU A 1 190 ? -6.610 1.683 -4.204 1.00 98.12 190 GLU A N 1
ATOM 1435 C CA . GLU A 1 190 ? -5.978 2.238 -2.998 1.00 98.12 190 GLU A CA 1
ATOM 1436 C C . GLU A 1 190 ? -6.757 3.408 -2.404 1.00 98.12 190 GLU A C 1
ATOM 1438 O O . GLU A 1 190 ? -6.875 3.543 -1.183 1.00 98.12 190 GLU A O 1
ATOM 1443 N N . LYS A 1 191 ? -7.385 4.238 -3.245 1.00 98.12 191 LYS A N 1
ATOM 1444 C CA . LYS A 1 191 ? -8.298 5.276 -2.753 1.00 98.12 191 LYS A CA 1
ATOM 1445 C C . LYS A 1 191 ? -9.462 4.652 -1.982 1.00 98.12 191 LYS A C 1
ATOM 1447 O O . LYS A 1 191 ? -9.844 5.147 -0.920 1.00 98.12 191 LYS A O 1
ATOM 1452 N N . PHE A 1 192 ? -10.020 3.552 -2.482 1.00 98.38 192 PHE A N 1
ATOM 1453 C CA . PHE A 1 192 ? -11.040 2.808 -1.750 1.00 98.38 192 PHE A CA 1
ATOM 1454 C C . PHE A 1 192 ? -10.491 2.190 -0.455 1.00 98.38 192 PHE A C 1
ATOM 1456 O O . PHE A 1 192 ? -11.201 2.208 0.552 1.00 98.38 192 PHE A O 1
ATOM 1463 N N . HIS A 1 193 ? -9.259 1.671 -0.439 1.00 98.31 193 HIS A N 1
ATOM 1464 C CA . HIS A 1 193 ? -8.632 1.132 0.777 1.00 98.31 193 HIS A CA 1
ATOM 1465 C C . HIS A 1 193 ? -8.451 2.208 1.856 1.00 98.31 193 HIS A C 1
ATOM 1467 O O . HIS A 1 193 ? -8.755 1.957 3.031 1.00 98.31 193 HIS A O 1
ATOM 1473 N N . ALA A 1 194 ? -8.055 3.419 1.456 1.00 97.75 194 ALA A N 1
ATOM 1474 C CA . ALA A 1 194 ? -7.954 4.571 2.343 1.00 97.75 194 ALA A CA 1
ATOM 1475 C C . ALA A 1 194 ? -9.318 4.943 2.946 1.00 97.75 194 ALA A C 1
ATOM 1477 O O . ALA A 1 194 ? -9.459 5.035 4.168 1.00 97.75 194 ALA A O 1
ATOM 1478 N N . GLU A 1 195 ? -10.356 5.083 2.115 1.00 98.12 195 GLU A N 1
ATOM 1479 C CA . GLU A 1 195 ? -11.716 5.399 2.582 1.00 98.12 195 GLU A CA 1
ATOM 1480 C C . GLU A 1 195 ? -12.308 4.306 3.480 1.00 98.12 195 GLU A C 1
ATOM 1482 O O . GLU A 1 195 ? -12.941 4.594 4.500 1.00 98.12 195 GLU A O 1
ATOM 1487 N N . LEU A 1 196 ? -12.072 3.035 3.144 1.00 98.56 196 LEU A N 1
ATOM 1488 C CA . LEU A 1 196 ? -12.454 1.908 3.989 1.00 98.56 196 LEU A CA 1
ATOM 1489 C C . LEU A 1 196 ? -11.762 1.982 5.355 1.00 98.56 196 LEU A C 1
ATOM 1491 O O . LEU A 1 196 ? -12.402 1.764 6.384 1.00 98.56 196 LEU A O 1
ATOM 1495 N N . SER A 1 197 ? -10.473 2.308 5.378 1.00 98.00 197 SER A N 1
ATOM 1496 C CA . SER A 1 197 ? -9.710 2.419 6.619 1.00 98.00 197 SER A CA 1
ATOM 1497 C C . SER A 1 197 ? -10.189 3.568 7.502 1.00 98.00 197 SER A C 1
ATOM 1499 O O . SER A 1 197 ? -10.220 3.399 8.718 1.00 98.00 197 SER A O 1
ATOM 1501 N N . TRP A 1 198 ? -10.662 4.677 6.930 1.00 97.62 198 TRP A N 1
ATOM 1502 C CA . TRP A 1 198 ? -11.326 5.733 7.699 1.00 97.62 198 TRP A CA 1
ATOM 1503 C C . TRP A 1 198 ? -12.627 5.254 8.349 1.00 97.62 198 TRP A C 1
ATOM 1505 O O . TRP A 1 198 ? -12.816 5.444 9.550 1.00 97.62 198 TRP A O 1
ATOM 1515 N N . ALA A 1 199 ? -13.485 4.554 7.602 1.00 98.12 199 ALA A N 1
ATOM 1516 C CA . ALA A 1 199 ? -14.726 4.003 8.152 1.00 98.12 199 ALA A CA 1
ATOM 1517 C C . ALA A 1 199 ? -14.462 2.964 9.262 1.00 98.12 199 ALA A C 1
ATOM 1519 O O . ALA A 1 199 ? -15.163 2.912 10.275 1.00 98.12 199 ALA A O 1
ATOM 1520 N N . ILE A 1 200 ? -13.417 2.146 9.099 1.00 98.25 200 ILE A N 1
ATOM 1521 C CA . ILE A 1 200 ? -12.975 1.206 10.134 1.00 98.25 200 ILE A CA 1
ATOM 1522 C C . ILE A 1 200 ? -12.423 1.957 11.346 1.00 98.25 200 ILE A C 1
ATOM 1524 O O . ILE A 1 200 ? -12.752 1.594 12.475 1.00 98.25 200 ILE A O 1
ATOM 1528 N N . LEU A 1 201 ? -11.613 2.996 11.141 1.00 96.25 201 LEU A N 1
ATOM 1529 C CA . LEU A 1 201 ? -11.054 3.801 12.221 1.00 96.25 201 LEU A CA 1
ATOM 1530 C C . LEU A 1 201 ? -12.167 4.416 13.074 1.00 96.25 201 LEU A C 1
ATOM 1532 O O . LEU A 1 201 ? -12.139 4.261 14.292 1.00 96.25 201 LEU A O 1
ATOM 1536 N N . GLU A 1 202 ? -13.180 5.025 12.456 1.00 95.31 202 GLU A N 1
ATOM 1537 C CA . GLU A 1 202 ? -14.352 5.561 13.160 1.00 95.31 202 GLU A CA 1
ATOM 1538 C C . GLU A 1 202 ? -15.033 4.493 14.024 1.00 95.31 202 GLU A C 1
ATOM 1540 O O . GLU A 1 202 ? -15.266 4.715 15.215 1.00 95.31 202 GLU A O 1
ATOM 1545 N N . PHE A 1 203 ? -15.264 3.295 13.472 1.00 97.25 203 PHE A N 1
ATOM 1546 C CA . PHE A 1 203 ? -15.799 2.167 14.233 1.00 97.25 203 PHE A CA 1
ATOM 1547 C C . PHE A 1 203 ? -14.898 1.778 15.415 1.00 97.25 203 PHE A C 1
ATOM 1549 O O . PHE A 1 203 ? -15.391 1.610 16.534 1.00 97.25 203 PHE A O 1
ATOM 1556 N N . LEU A 1 204 ? -13.588 1.639 15.203 1.00 96.06 204 LEU A N 1
ATOM 1557 C CA . LEU A 1 204 ? -12.647 1.243 16.253 1.00 96.06 204 LEU A CA 1
ATOM 1558 C C . LEU A 1 204 ? -12.570 2.284 17.376 1.00 96.06 204 LEU A C 1
ATOM 1560 O O . LEU A 1 204 ? -12.474 1.913 18.548 1.00 96.06 204 LEU A O 1
ATOM 1564 N N . LEU A 1 205 ? -12.663 3.574 17.047 1.00 93.75 205 LEU A N 1
ATOM 1565 C CA . LEU A 1 205 ? -12.661 4.651 18.035 1.00 93.75 205 LEU A CA 1
ATOM 1566 C C . LEU A 1 205 ? -13.877 4.564 18.968 1.00 93.75 205 LEU A C 1
ATOM 1568 O O . LEU A 1 205 ? -13.732 4.860 20.153 1.00 93.75 205 LEU A O 1
ATOM 1572 N N . THR A 1 206 ? -15.029 4.048 18.514 1.00 95.06 206 THR A N 1
ATOM 1573 C CA . THR A 1 206 ? -16.193 3.795 19.398 1.00 95.06 206 THR A CA 1
ATOM 1574 C C . THR A 1 206 ? -15.924 2.762 20.500 1.00 95.06 206 THR A C 1
ATOM 1576 O O . THR A 1 206 ? -16.669 2.680 21.476 1.00 95.06 206 THR A O 1
ATOM 1579 N N . LYS A 1 207 ? -14.861 1.958 20.364 1.00 95.12 207 LYS A N 1
ATOM 1580 C CA . LYS A 1 207 ? -14.490 0.891 21.306 1.00 95.12 207 LYS A CA 1
ATOM 1581 C C . LYS A 1 207 ? -13.511 1.355 22.389 1.00 95.12 207 LYS A C 1
ATOM 1583 O O . LYS A 1 207 ? -13.146 0.564 23.259 1.00 95.12 207 LYS A O 1
ATOM 1588 N N . VAL A 1 208 ? -13.072 2.615 22.356 1.00 93.69 208 VAL A N 1
ATOM 1589 C CA . VAL A 1 208 ? -12.134 3.199 23.326 1.00 93.69 208 VAL A CA 1
ATOM 1590 C C . VAL A 1 208 ? -12.660 4.526 23.879 1.00 93.69 208 VAL A C 1
ATOM 1592 O O . VAL A 1 208 ? -13.479 5.193 23.258 1.00 93.69 208 VAL A O 1
ATOM 1595 N N . SER A 1 209 ? -12.201 4.923 25.070 1.00 92.50 209 SER A N 1
ATOM 1596 C CA . SER A 1 209 ? -12.590 6.204 25.673 1.00 92.50 209 SER A CA 1
ATOM 1597 C C . SER A 1 209 ? -11.959 7.394 24.947 1.00 92.50 209 SER A C 1
ATOM 1599 O O . SER A 1 209 ? -10.854 7.280 24.419 1.00 92.50 209 SER A O 1
ATOM 1601 N N . SER A 1 210 ? -12.596 8.565 25.013 1.00 88.69 210 SER A N 1
ATOM 1602 C CA . SER A 1 210 ? -12.064 9.820 24.452 1.00 88.69 210 SER A CA 1
ATOM 1603 C C . SER A 1 210 ? -10.638 10.133 24.922 1.00 88.69 210 SER A C 1
ATOM 1605 O O . SER A 1 210 ? -9.782 10.480 24.119 1.00 88.69 210 SER A O 1
ATOM 1607 N N . ALA A 1 211 ? -10.328 9.897 26.201 1.00 87.69 211 ALA A N 1
ATOM 1608 C CA . ALA A 1 211 ? -8.972 10.061 26.733 1.00 87.69 211 ALA A CA 1
ATOM 1609 C C . ALA A 1 211 ? -7.931 9.147 26.050 1.00 87.69 211 ALA A C 1
ATOM 1611 O O . ALA A 1 211 ? -6.773 9.533 25.891 1.00 87.69 211 ALA A O 1
ATOM 1612 N N . LYS A 1 212 ? -8.323 7.930 25.641 1.00 88.00 212 LYS A N 1
ATOM 1613 C CA . LYS A 1 212 ? -7.452 7.046 24.853 1.00 88.00 212 LYS A CA 1
ATOM 1614 C C . LYS A 1 212 ? -7.321 7.530 23.410 1.00 88.00 212 LYS A C 1
ATOM 1616 O O . LYS A 1 212 ? -6.217 7.473 22.882 1.00 88.00 212 LYS A O 1
ATOM 1621 N N . GLN A 1 213 ? -8.408 8.002 22.798 1.00 88.81 213 GLN A N 1
ATOM 1622 C CA . GLN A 1 213 ? -8.389 8.556 21.439 1.00 88.81 213 GLN A CA 1
ATOM 1623 C C . GLN A 1 213 ? -7.413 9.742 21.357 1.00 88.81 213 GLN A C 1
ATOM 1625 O O . GLN A 1 213 ? -6.484 9.712 20.555 1.00 88.81 213 GLN A O 1
ATOM 1630 N N . GLU A 1 214 ? -7.536 10.710 22.272 1.00 84.25 214 GLU A N 1
ATOM 1631 C CA . GLU A 1 214 ? -6.635 11.869 22.382 1.00 84.25 214 GLU A CA 1
ATOM 1632 C C . GLU A 1 214 ? -5.164 11.463 22.501 1.00 84.25 214 GLU A C 1
ATOM 1634 O O . GLU A 1 214 ? -4.293 11.979 21.798 1.00 84.25 214 GLU A O 1
ATOM 1639 N N . ARG A 1 215 ? -4.869 10.471 23.351 1.00 83.88 215 ARG A N 1
ATOM 1640 C CA . ARG A 1 215 ? -3.506 9.955 23.488 1.00 83.88 215 ARG A CA 1
ATOM 1641 C C . ARG A 1 215 ? -2.978 9.389 22.166 1.00 83.88 215 ARG A C 1
ATOM 1643 O O . ARG A 1 215 ? -1.853 9.713 21.794 1.00 83.88 215 ARG A O 1
ATOM 1650 N N . LEU A 1 216 ? -3.758 8.569 21.464 1.00 81.88 216 LEU A N 1
ATOM 1651 C CA . LEU A 1 216 ? -3.328 7.946 20.207 1.00 81.88 216 LEU A CA 1
ATOM 1652 C C . LEU A 1 216 ? -3.015 8.997 19.132 1.00 81.88 216 LEU A C 1
ATOM 1654 O O . LEU A 1 216 ? -1.973 8.915 18.481 1.00 81.88 216 LEU A O 1
ATOM 1658 N N . PHE A 1 217 ? -3.853 10.027 18.998 1.00 80.94 217 PHE A N 1
ATOM 1659 C CA . PHE A 1 217 ? -3.611 11.100 18.030 1.00 80.94 217 PHE A CA 1
ATOM 1660 C C . PHE A 1 217 ? -2.470 12.036 18.439 1.00 80.94 217 PHE A C 1
ATOM 1662 O O . PHE A 1 217 ? -1.730 12.507 17.575 1.00 80.94 217 PHE A O 1
ATOM 1669 N N . SER A 1 218 ? -2.234 12.238 19.740 1.00 78.75 218 SER A N 1
ATOM 1670 C CA . SER A 1 218 ? -1.036 12.948 20.206 1.00 78.75 218 SER A CA 1
ATOM 1671 C C . SER A 1 218 ? 0.263 12.219 19.827 1.00 78.75 218 SER A C 1
ATOM 1673 O O . SER A 1 218 ? 1.229 12.863 19.418 1.00 78.75 218 SER A O 1
ATOM 1675 N N . GLU A 1 219 ? 0.278 10.880 19.876 1.00 72.56 219 GLU A N 1
ATOM 1676 C CA . GLU A 1 219 ? 1.431 10.070 19.462 1.00 72.56 219 GLU A CA 1
ATOM 1677 C C . GLU A 1 219 ? 1.672 10.176 17.942 1.00 72.56 219 GLU A C 1
ATOM 1679 O O . GLU A 1 219 ? 2.822 10.274 17.511 1.00 72.56 219 GLU A O 1
ATOM 1684 N N . PHE A 1 220 ? 0.614 10.259 17.126 1.00 72.62 220 PHE A N 1
ATOM 1685 C CA . PHE A 1 220 ? 0.746 10.523 15.688 1.00 72.62 220 PHE A CA 1
ATOM 1686 C C . PHE A 1 220 ? 1.358 11.891 15.379 1.00 72.62 220 PHE A C 1
ATOM 1688 O O . PHE A 1 220 ? 2.226 11.995 14.512 1.00 72.62 220 PHE A O 1
ATOM 1695 N N . ARG A 1 221 ? 0.953 12.949 16.091 1.00 74.75 221 ARG A N 1
ATOM 1696 C CA . ARG A 1 221 ? 1.506 14.297 15.866 1.00 74.75 221 ARG A CA 1
ATOM 1697 C C . ARG A 1 221 ? 3.020 14.343 16.041 1.00 74.75 221 ARG A C 1
ATOM 1699 O O . ARG A 1 221 ? 3.703 15.059 15.314 1.00 74.75 221 ARG A O 1
ATOM 1706 N N . LEU A 1 222 ? 3.545 13.532 16.956 1.00 67.50 222 LEU A N 1
ATOM 1707 C CA . LEU A 1 222 ? 4.983 13.374 17.164 1.00 67.50 222 LEU A CA 1
ATOM 1708 C C . LEU A 1 222 ? 5.672 12.600 16.027 1.00 67.50 222 LEU A C 1
ATOM 1710 O O . LEU A 1 222 ? 6.857 12.817 15.789 1.00 67.50 222 LEU A O 1
ATOM 1714 N N . MET A 1 223 ? 4.961 11.733 15.301 1.00 70.88 223 MET A N 1
ATOM 1715 C CA . MET A 1 223 ? 5.509 11.010 14.147 1.00 70.88 223 MET A CA 1
ATOM 1716 C C . MET A 1 223 ? 5.754 11.927 12.942 1.00 70.88 223 MET A C 1
ATOM 1718 O O . MET A 1 223 ? 6.810 11.819 12.318 1.00 70.88 223 MET A O 1
ATOM 1722 N N . LYS A 1 224 ? 4.839 12.873 12.675 1.00 67.12 224 LYS A N 1
ATOM 1723 C CA . LYS A 1 224 ? 4.890 13.794 11.520 1.00 67.12 224 LYS A CA 1
ATOM 1724 C C . LYS A 1 224 ? 6.240 14.508 11.348 1.00 67.12 224 LYS A C 1
ATOM 1726 O O . LYS A 1 224 ? 6.653 14.797 10.235 1.00 67.12 224 LYS A O 1
ATOM 1731 N N . SER A 1 225 ? 6.947 14.772 12.446 1.00 58.16 225 SER A N 1
ATOM 1732 C CA . SER A 1 225 ? 8.212 15.517 12.455 1.00 58.16 225 SER A CA 1
ATOM 1733 C C . SER A 1 225 ? 9.477 14.675 12.233 1.00 58.16 225 SER A C 1
ATOM 1735 O O . SER A 1 225 ? 10.569 15.240 12.230 1.00 58.16 225 SER A O 1
ATOM 1737 N N . HIS A 1 226 ? 9.374 13.350 12.056 1.00 56.81 226 HIS A N 1
ATOM 1738 C CA . HIS A 1 226 ? 10.544 12.464 12.161 1.00 56.81 226 HIS A CA 1
ATOM 1739 C C . HIS A 1 226 ? 10.692 11.413 11.056 1.00 56.81 226 HIS A C 1
ATOM 1741 O O . HIS A 1 226 ? 11.625 10.608 11.126 1.00 56.81 226 HIS A O 1
ATOM 1747 N N . THR A 1 227 ? 9.801 11.332 10.063 1.00 63.44 227 THR A N 1
ATOM 1748 C CA . THR A 1 227 ? 9.889 10.258 9.059 1.00 63.44 227 THR A CA 1
ATOM 1749 C C . THR A 1 227 ? 9.330 10.682 7.705 1.00 63.44 227 THR A C 1
ATOM 1751 O O . THR A 1 227 ? 8.189 11.119 7.609 1.00 63.44 227 THR A O 1
ATOM 1754 N N . VAL A 1 228 ? 10.142 10.512 6.661 1.00 65.50 228 VAL A N 1
ATOM 1755 C CA . VAL A 1 228 ? 9.705 10.494 5.261 1.00 65.50 228 VAL A CA 1
ATOM 1756 C C . VAL A 1 228 ? 9.831 9.042 4.797 1.00 65.50 228 VAL A C 1
ATOM 1758 O O . VAL A 1 228 ? 10.895 8.452 5.016 1.00 65.50 228 VAL A O 1
ATOM 1761 N N . PRO A 1 229 ? 8.780 8.424 4.237 1.00 69.50 229 PRO A N 1
ATOM 1762 C CA . PRO A 1 229 ? 8.861 7.042 3.789 1.00 69.50 229 PRO A CA 1
ATOM 1763 C C . PRO A 1 229 ? 9.841 6.907 2.617 1.00 69.50 229 PRO A C 1
ATOM 1765 O O . PRO A 1 229 ? 9.765 7.639 1.632 1.00 69.50 229 PRO A O 1
ATOM 1768 N N . GLU A 1 230 ? 10.752 5.937 2.703 1.00 74.44 230 GLU A N 1
ATOM 1769 C CA . GLU A 1 230 ? 11.453 5.443 1.519 1.00 74.44 230 GLU A CA 1
ATOM 1770 C C . GLU A 1 230 ? 10.539 4.439 0.816 1.00 74.44 230 GLU A C 1
ATOM 1772 O O . GLU A 1 230 ? 10.270 3.359 1.343 1.00 74.44 230 GLU A O 1
ATOM 1777 N N . PHE A 1 231 ? 10.043 4.802 -0.368 1.00 78.44 231 PHE A N 1
ATOM 1778 C CA . PHE A 1 231 ? 9.106 3.960 -1.116 1.00 78.44 231 PHE A CA 1
ATOM 1779 C C . PHE A 1 231 ? 9.758 2.639 -1.560 1.00 78.44 231 PHE A C 1
ATOM 1781 O O . PHE A 1 231 ? 9.162 1.566 -1.446 1.00 78.44 231 PHE A O 1
ATOM 1788 N N . TYR A 1 232 ? 11.029 2.702 -1.974 1.00 88.06 232 TYR A N 1
ATOM 1789 C CA . TYR A 1 232 ? 11.839 1.537 -2.327 1.00 88.06 232 TYR A CA 1
ATOM 1790 C C . TYR A 1 232 ? 13.026 1.356 -1.374 1.00 88.06 232 TYR A C 1
ATOM 1792 O O . TYR A 1 232 ? 13.630 2.345 -0.954 1.00 88.06 232 TYR A O 1
ATOM 1800 N N . PRO A 1 233 ? 13.430 0.105 -1.081 1.00 89.12 233 PRO A N 1
ATOM 1801 C CA . PRO A 1 233 ? 14.655 -0.180 -0.343 1.00 89.12 233 PRO A CA 1
ATOM 1802 C C . PRO A 1 233 ? 15.907 0.409 -1.010 1.00 89.12 233 PRO A C 1
ATOM 1804 O O . PRO A 1 233 ? 16.028 0.408 -2.235 1.00 89.12 233 PRO A O 1
ATOM 1807 N N . ALA A 1 234 ? 16.910 0.779 -0.207 1.00 90.88 234 ALA A N 1
ATOM 1808 C CA . ALA A 1 234 ? 18.163 1.389 -0.676 1.00 90.88 234 ALA A CA 1
ATOM 1809 C C . ALA A 1 234 ? 18.846 0.660 -1.853 1.00 90.88 234 ALA A C 1
ATOM 1811 O O . ALA A 1 234 ? 19.369 1.301 -2.760 1.00 90.88 234 ALA A O 1
ATOM 1812 N N . HIS A 1 235 ? 18.832 -0.677 -1.872 1.00 93.88 235 HIS A N 1
ATOM 1813 C CA . HIS A 1 235 ? 19.441 -1.445 -2.963 1.00 93.88 235 HIS A CA 1
ATOM 1814 C C . HIS A 1 235 ? 18.682 -1.316 -4.295 1.00 93.88 235 HIS A C 1
ATOM 1816 O O . HIS A 1 235 ? 19.305 -1.433 -5.345 1.00 93.88 235 HIS A O 1
ATOM 1822 N N . ILE A 1 236 ? 17.369 -1.062 -4.265 1.00 95.44 236 ILE A N 1
ATOM 1823 C CA . ILE A 1 236 ? 16.562 -0.782 -5.459 1.00 95.44 236 ILE A CA 1
ATOM 1824 C C . ILE A 1 236 ? 16.789 0.662 -5.909 1.00 95.44 236 ILE A C 1
ATOM 1826 O O . ILE A 1 236 ? 17.013 0.885 -7.094 1.00 95.44 236 ILE A O 1
ATOM 1830 N N . ASN A 1 237 ? 16.856 1.624 -4.980 1.00 93.25 237 ASN A N 1
ATOM 1831 C CA . ASN A 1 237 ? 17.199 3.015 -5.315 1.00 93.25 237 ASN A CA 1
ATOM 1832 C C . ASN A 1 237 ? 18.552 3.112 -6.039 1.00 93.25 237 ASN A C 1
ATOM 1834 O O . ASN A 1 237 ? 18.657 3.791 -7.053 1.00 93.25 237 ASN A O 1
ATOM 1838 N N . GLN A 1 238 ? 19.555 2.337 -5.614 1.00 95.81 238 GLN A N 1
ATOM 1839 C CA . GLN A 1 238 ? 20.849 2.254 -6.307 1.00 95.81 238 GLN A CA 1
ATOM 1840 C C . GLN A 1 238 ? 20.765 1.692 -7.737 1.00 95.81 238 GLN A C 1
ATOM 1842 O O . GLN A 1 238 ? 21.650 1.966 -8.548 1.00 95.81 238 GLN A O 1
ATOM 1847 N N . LEU A 1 239 ? 19.763 0.861 -8.047 1.00 97.69 239 LEU A N 1
ATOM 1848 C CA . LEU A 1 239 ? 19.518 0.395 -9.416 1.00 97.69 239 LEU A CA 1
ATOM 1849 C C . LEU A 1 239 ? 18.830 1.487 -10.236 1.00 97.69 239 LEU A C 1
ATOM 1851 O O . LEU A 1 239 ? 19.244 1.737 -11.363 1.00 97.69 239 LEU A O 1
ATOM 1855 N N . ILE A 1 240 ? 17.837 2.166 -9.654 1.00 96.31 240 ILE A N 1
ATOM 1856 C CA . ILE A 1 240 ? 17.136 3.293 -10.286 1.00 96.31 240 ILE A CA 1
ATOM 1857 C C . ILE A 1 240 ? 18.126 4.410 -10.647 1.00 96.31 240 ILE A C 1
ATOM 1859 O O . ILE A 1 240 ? 18.075 4.932 -11.753 1.00 96.31 240 ILE A O 1
ATOM 1863 N N . GLU A 1 241 ? 19.075 4.730 -9.763 1.00 95.75 241 GLU A N 1
ATOM 1864 C CA . GLU A 1 241 ? 20.113 5.748 -9.999 1.00 95.75 241 GLU A CA 1
ATOM 1865 C C . GLU A 1 241 ? 21.050 5.425 -11.174 1.00 95.75 241 GLU A C 1
ATOM 1867 O O . GLU A 1 241 ? 21.642 6.332 -11.756 1.00 95.75 241 GLU A O 1
ATOM 1872 N N . LYS A 1 242 ? 21.218 4.141 -11.512 1.00 97.31 242 LYS A N 1
ATOM 1873 C CA . LYS A 1 242 ? 22.070 3.686 -12.623 1.00 97.31 242 LYS A CA 1
ATOM 1874 C C . LYS A 1 242 ? 21.315 3.527 -13.938 1.00 97.31 242 LYS A C 1
ATOM 1876 O O . LYS A 1 242 ? 21.956 3.424 -14.982 1.00 97.31 242 LYS A O 1
ATOM 1881 N N . ALA A 1 243 ? 19.991 3.442 -13.875 1.00 97.50 243 ALA A N 1
ATOM 1882 C CA . ALA A 1 243 ? 19.130 3.289 -15.033 1.00 97.50 243 ALA A CA 1
ATOM 1883 C C . ALA A 1 243 ? 19.011 4.595 -15.830 1.00 97.50 243 ALA A C 1
ATOM 1885 O O . ALA A 1 243 ? 19.303 5.685 -15.335 1.00 97.50 243 ALA A O 1
ATOM 1886 N N . ASP A 1 244 ? 18.534 4.484 -17.069 1.00 96.81 244 ASP A N 1
ATOM 1887 C CA . ASP A 1 244 ? 18.167 5.650 -17.865 1.00 96.81 244 ASP A CA 1
ATOM 1888 C C . ASP A 1 244 ? 16.948 6.347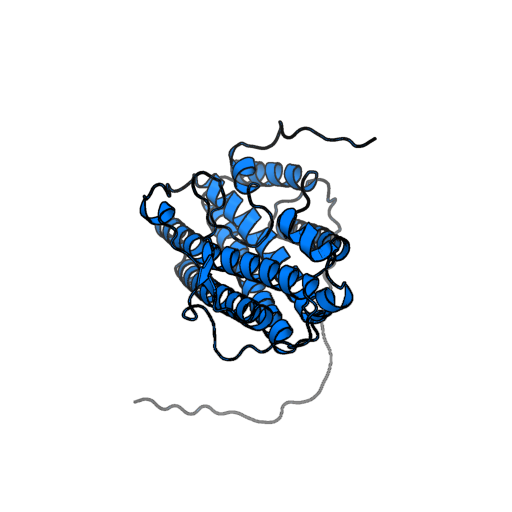 -17.241 1.00 96.81 244 ASP A C 1
ATOM 1890 O O . ASP A 1 244 ? 15.881 5.751 -17.060 1.00 96.81 244 ASP A O 1
ATOM 1894 N N . SER A 1 245 ? 17.109 7.619 -16.873 1.00 95.12 245 SER A N 1
ATOM 1895 C CA . SER A 1 245 ? 16.099 8.354 -16.108 1.00 95.12 245 SER A CA 1
ATOM 1896 C C . SER A 1 245 ? 14.820 8.609 -16.905 1.00 95.12 245 SER A C 1
ATOM 1898 O O . SER A 1 245 ? 13.731 8.563 -16.330 1.00 95.12 245 SER A O 1
ATOM 1900 N N . GLU A 1 246 ? 14.918 8.825 -18.218 1.00 94.69 246 GLU A N 1
ATOM 1901 C CA . GLU A 1 246 ? 13.745 8.970 -19.084 1.00 94.69 246 GLU A CA 1
ATOM 1902 C C . GLU A 1 246 ? 13.020 7.630 -19.248 1.00 94.69 246 GLU A C 1
ATOM 1904 O O . GLU A 1 246 ? 11.792 7.584 -19.179 1.00 94.69 246 GLU A O 1
ATOM 1909 N N . CYS A 1 247 ? 13.746 6.512 -19.326 1.00 95.62 247 CYS A N 1
ATOM 1910 C CA . CYS A 1 247 ? 13.156 5.180 -19.296 1.00 95.62 247 CYS A CA 1
ATOM 1911 C C . CYS A 1 247 ? 12.414 4.911 -17.979 1.00 95.62 247 CYS A C 1
ATOM 1913 O O . CYS A 1 247 ? 11.307 4.373 -18.007 1.00 95.62 247 CYS A O 1
ATOM 1915 N N . MET A 1 248 ? 12.978 5.286 -16.827 1.00 96.62 248 MET A N 1
ATOM 1916 C CA . MET A 1 248 ? 12.296 5.131 -15.535 1.00 96.62 248 MET A CA 1
ATOM 1917 C C . MET A 1 248 ? 11.001 5.950 -15.494 1.00 96.62 248 MET A C 1
ATOM 1919 O O . MET A 1 248 ? 9.949 5.429 -15.115 1.00 96.62 248 MET A O 1
ATOM 1923 N N . ARG A 1 249 ? 11.042 7.199 -15.974 1.00 95.19 249 ARG A N 1
ATOM 1924 C CA . ARG A 1 249 ? 9.850 8.052 -16.075 1.00 95.19 249 ARG A CA 1
ATOM 1925 C C . ARG A 1 249 ? 8.805 7.467 -17.022 1.00 95.19 249 ARG A C 1
ATOM 1927 O O . ARG A 1 249 ? 7.642 7.388 -16.645 1.00 95.19 249 ARG A O 1
ATOM 1934 N N . ARG A 1 250 ? 9.206 6.967 -18.192 1.00 94.69 250 ARG A N 1
ATOM 1935 C CA . ARG A 1 250 ? 8.313 6.306 -19.160 1.00 94.69 250 ARG A CA 1
ATOM 1936 C C . ARG A 1 250 ? 7.522 5.144 -18.545 1.00 94.69 250 ARG A C 1
ATOM 1938 O O . ARG A 1 250 ? 6.378 4.904 -18.927 1.00 94.69 250 ARG A O 1
ATOM 1945 N N . PHE A 1 251 ? 8.109 4.457 -17.565 1.00 97.00 251 PHE A N 1
ATOM 1946 C CA . PHE A 1 251 ? 7.488 3.378 -16.788 1.00 97.00 251 PHE A CA 1
ATOM 1947 C C . PHE A 1 251 ? 6.804 3.854 -15.493 1.00 97.00 251 PHE A C 1
ATOM 1949 O O . PHE A 1 251 ? 6.477 3.042 -14.630 1.00 97.00 251 PHE A O 1
ATOM 1956 N N . GLY A 1 252 ? 6.572 5.158 -15.334 1.00 96.50 252 GLY A N 1
ATOM 1957 C CA . GLY A 1 252 ? 5.860 5.724 -14.189 1.00 96.50 252 GLY A CA 1
ATOM 1958 C C . GLY A 1 252 ? 6.653 5.721 -12.880 1.00 96.50 252 GLY A C 1
ATOM 1959 O O . GLY A 1 252 ? 6.058 5.899 -11.817 1.00 96.50 252 GLY A O 1
ATOM 1960 N N . ILE A 1 253 ? 7.975 5.528 -12.915 1.00 96.56 253 ILE A N 1
ATOM 1961 C CA . ILE A 1 253 ? 8.806 5.586 -11.710 1.00 96.56 253 ILE A CA 1
ATOM 1962 C C . ILE A 1 253 ? 9.054 7.054 -11.350 1.00 96.56 253 ILE A C 1
ATOM 1964 O O . ILE A 1 253 ? 9.653 7.809 -12.120 1.00 96.56 253 ILE A O 1
ATOM 1968 N N . LEU A 1 254 ? 8.551 7.460 -10.184 1.00 93.81 254 LEU A N 1
ATOM 1969 C CA . LEU A 1 254 ? 8.654 8.829 -9.682 1.00 93.81 254 LEU A CA 1
ATOM 1970 C C . LEU A 1 254 ? 10.068 9.144 -9.190 1.00 93.81 254 LEU A C 1
ATOM 1972 O O . LEU A 1 254 ? 10.794 8.265 -8.720 1.00 93.81 254 LEU A O 1
ATOM 1976 N N . ARG A 1 255 ? 10.449 10.424 -9.253 1.00 91.06 255 ARG A N 1
ATOM 1977 C CA . ARG A 1 255 ? 11.671 10.898 -8.594 1.00 91.06 255 ARG A CA 1
ATOM 1978 C C . ARG A 1 255 ? 11.430 11.059 -7.100 1.00 91.06 255 ARG A C 1
ATOM 1980 O O . ARG A 1 255 ? 10.300 11.248 -6.658 1.00 91.06 255 ARG A O 1
ATOM 1987 N N . LYS A 1 256 ? 12.515 11.062 -6.326 1.00 87.00 256 LYS A N 1
ATOM 1988 C CA . LYS A 1 256 ? 12.456 11.261 -4.873 1.00 87.00 256 LYS A CA 1
ATOM 1989 C C . LYS A 1 256 ? 11.707 12.543 -4.490 1.00 87.00 256 LYS A C 1
ATOM 1991 O O . LYS A 1 256 ? 10.826 12.477 -3.645 1.00 87.00 256 LYS A O 1
ATOM 1996 N N . ASP A 1 257 ? 11.989 13.653 -5.168 1.00 89.50 257 ASP A N 1
ATOM 1997 C CA . ASP A 1 257 ? 11.322 14.934 -4.903 1.00 89.50 257 ASP A CA 1
ATOM 1998 C C . ASP A 1 257 ? 9.809 14.872 -5.179 1.00 89.50 257 ASP A C 1
ATOM 2000 O O . ASP A 1 257 ? 9.021 15.468 -4.450 1.00 89.50 257 ASP A O 1
ATOM 2004 N N . ASP A 1 258 ? 9.380 14.119 -6.201 1.00 91.12 258 ASP A N 1
ATOM 2005 C CA . ASP A 1 258 ? 7.954 13.917 -6.486 1.00 91.12 258 ASP A CA 1
ATOM 2006 C C . ASP A 1 258 ? 7.283 13.144 -5.339 1.00 91.12 258 ASP A C 1
ATOM 2008 O O . ASP A 1 258 ? 6.201 13.518 -4.889 1.00 91.12 258 ASP A O 1
ATOM 2012 N N . VAL A 1 259 ? 7.941 12.097 -4.827 1.00 89.25 259 VAL A N 1
ATOM 2013 C CA . VAL A 1 259 ? 7.456 11.305 -3.683 1.00 89.25 259 VAL A CA 1
ATOM 2014 C C . VAL A 1 259 ? 7.393 12.147 -2.405 1.00 89.25 259 VAL A C 1
ATOM 2016 O O . VAL A 1 259 ? 6.419 12.048 -1.661 1.00 89.25 259 VAL A O 1
ATOM 2019 N N . ASP A 1 260 ? 8.384 13.006 -2.171 1.00 88.62 260 ASP A N 1
ATOM 2020 C CA . ASP A 1 260 ? 8.431 13.884 -0.996 1.00 88.62 260 ASP A CA 1
ATOM 2021 C C . ASP A 1 260 ? 7.294 14.908 -1.011 1.00 88.62 260 ASP A C 1
ATOM 2023 O O . ASP A 1 260 ? 6.599 15.073 -0.009 1.00 88.62 260 ASP A O 1
ATOM 2027 N N . ASN A 1 261 ? 7.022 15.507 -2.172 1.00 91.31 261 ASN A N 1
ATOM 2028 C CA . ASN A 1 261 ? 5.884 16.411 -2.341 1.00 91.31 261 ASN A CA 1
ATOM 2029 C C . ASN A 1 261 ? 4.541 15.697 -2.108 1.00 91.31 261 ASN A C 1
ATOM 2031 O O . ASN A 1 261 ? 3.641 16.249 -1.473 1.00 91.31 261 ASN A O 1
ATOM 2035 N N . LEU A 1 262 ? 4.392 14.460 -2.599 1.00 92.50 262 LEU A N 1
ATOM 2036 C CA . LEU A 1 262 ? 3.185 13.661 -2.359 1.00 92.50 262 LEU A CA 1
ATOM 2037 C C . LEU A 1 262 ? 3.009 13.323 -0.877 1.00 92.50 262 LEU A C 1
ATOM 2039 O O . LEU A 1 262 ? 1.885 13.348 -0.375 1.00 92.50 262 LEU A O 1
ATOM 2043 N N . TRP A 1 263 ? 4.100 13.033 -0.168 1.00 90.62 263 TRP A N 1
ATOM 2044 C CA . TRP A 1 263 ? 4.072 12.794 1.271 1.00 90.62 263 TRP A CA 1
ATOM 2045 C C . TRP A 1 263 ? 3.594 14.023 2.045 1.00 90.62 263 TRP A C 1
ATOM 2047 O O . TRP A 1 263 ? 2.681 13.908 2.864 1.00 90.62 263 TRP A O 1
ATOM 2057 N N . GLU A 1 264 ? 4.152 15.198 1.753 1.00 90.00 264 GLU A N 1
ATOM 2058 C CA . GLU A 1 264 ? 3.743 16.452 2.392 1.00 90.00 264 GLU A CA 1
ATOM 2059 C C . GLU A 1 264 ? 2.261 16.760 2.151 1.00 90.00 264 GLU A C 1
ATOM 2061 O O . GLU A 1 264 ? 1.538 17.070 3.101 1.00 90.00 264 GLU A O 1
ATOM 2066 N N . GLN A 1 265 ? 1.785 16.610 0.911 1.00 92.81 265 GLN A N 1
ATOM 2067 C CA . GLN A 1 265 ? 0.370 16.803 0.586 1.00 92.81 265 GLN A CA 1
ATOM 2068 C C . GLN A 1 265 ? -0.520 15.796 1.324 1.00 92.81 265 GLN A C 1
ATOM 2070 O O . GLN A 1 265 ? -1.528 16.177 1.916 1.00 92.81 265 GLN A O 1
ATOM 2075 N N . THR A 1 266 ? -0.126 14.519 1.349 1.00 92.38 266 THR A N 1
ATOM 2076 C CA . THR A 1 266 ? -0.893 13.473 2.040 1.00 92.38 266 THR A CA 1
ATOM 2077 C C . THR A 1 266 ? -0.993 13.776 3.536 1.00 92.38 266 THR A C 1
ATOM 2079 O O . THR A 1 266 ? -2.066 13.644 4.119 1.00 92.38 266 THR A O 1
ATOM 2082 N N . LEU A 1 267 ? 0.089 14.233 4.175 1.00 89.75 267 LEU A N 1
ATOM 2083 C CA . LEU A 1 267 ? 0.055 14.632 5.584 1.00 89.75 267 LEU A CA 1
ATOM 2084 C C . LEU A 1 267 ? -0.938 15.774 5.837 1.00 89.75 267 LEU A C 1
ATOM 2086 O O . LEU A 1 267 ? -1.696 15.701 6.806 1.00 89.75 267 LEU A O 1
ATOM 2090 N N . GLN A 1 268 ? -0.971 16.788 4.968 1.00 90.56 268 GLN A N 1
ATOM 2091 C CA . GLN A 1 268 ? -1.926 17.898 5.072 1.00 90.56 268 GLN A CA 1
ATOM 2092 C C . GLN A 1 268 ? -3.376 17.414 4.945 1.00 90.56 268 GLN A C 1
ATOM 2094 O O . GLN A 1 268 ? -4.233 17.811 5.738 1.00 90.56 268 GLN A O 1
ATOM 2099 N N . ASP A 1 269 ? -3.648 16.512 4.002 1.00 92.81 269 ASP A N 1
ATOM 2100 C CA . ASP A 1 269 ? -4.986 15.957 3.787 1.00 92.81 269 ASP A CA 1
ATOM 2101 C C . ASP A 1 269 ? -5.445 15.109 4.989 1.00 92.81 269 ASP A C 1
ATOM 2103 O O . ASP A 1 269 ? -6.593 15.213 5.439 1.00 92.81 269 ASP A O 1
ATOM 2107 N N . ILE A 1 270 ? -4.539 14.310 5.565 1.00 91.56 270 ILE A N 1
ATOM 2108 C CA . ILE A 1 270 ? -4.807 13.516 6.772 1.00 91.56 270 ILE A CA 1
ATOM 2109 C C . ILE A 1 270 ? -5.077 14.418 7.979 1.00 91.56 270 ILE A C 1
ATOM 2111 O O . ILE A 1 270 ? -6.016 14.159 8.733 1.00 91.56 270 ILE A O 1
ATOM 2115 N N . GLU A 1 271 ? -4.306 15.491 8.164 1.00 88.44 271 GLU A N 1
ATOM 2116 C CA . GLU A 1 271 ? -4.558 16.483 9.215 1.00 88.44 271 GLU A CA 1
ATOM 2117 C C . GLU A 1 271 ? -5.914 17.164 9.047 1.00 88.44 271 GLU A C 1
ATOM 2119 O O . GLU A 1 271 ? -6.686 17.260 10.004 1.00 88.44 271 GLU A O 1
ATOM 2124 N N . TYR A 1 272 ? -6.230 17.607 7.830 1.00 90.44 272 TYR A N 1
ATOM 2125 C CA . TYR A 1 272 ? -7.515 18.220 7.526 1.00 90.44 272 TYR A CA 1
ATOM 2126 C C . TYR A 1 272 ? -8.674 17.279 7.875 1.00 90.44 272 TYR A C 1
ATOM 2128 O O . TYR A 1 272 ? -9.636 17.684 8.537 1.00 90.44 272 TYR A O 1
ATOM 2136 N N . ARG A 1 273 ? -8.560 15.999 7.506 1.00 91.62 273 ARG A N 1
ATOM 2137 C CA . ARG A 1 273 ? -9.589 15.005 7.812 1.00 91.62 273 ARG A CA 1
ATOM 2138 C C . ARG A 1 273 ? -9.693 14.708 9.305 1.00 91.62 273 ARG A C 1
ATOM 2140 O O . ARG A 1 273 ? -10.811 14.706 9.817 1.00 91.62 273 ARG A O 1
ATOM 2147 N N . LEU A 1 274 ? -8.577 14.551 10.021 1.00 87.38 274 LEU A N 1
ATOM 2148 C CA . LEU A 1 274 ? -8.580 14.406 11.485 1.00 87.38 274 LEU A CA 1
ATOM 2149 C C . LEU A 1 274 ? -9.284 15.580 12.179 1.00 87.38 274 LEU A C 1
ATOM 2151 O O . LEU A 1 274 ? -10.092 15.366 13.084 1.00 87.38 274 LEU A O 1
ATOM 2155 N N . ASN A 1 275 ? -9.029 16.810 11.723 1.00 85.88 275 ASN A N 1
ATOM 2156 C CA . ASN A 1 275 ? -9.696 18.005 12.239 1.00 85.88 275 ASN A CA 1
ATOM 2157 C C . ASN A 1 275 ? -11.214 17.942 12.016 1.00 85.88 275 ASN A C 1
ATOM 2159 O O . ASN A 1 275 ? -11.979 18.271 12.922 1.00 85.88 275 ASN A O 1
ATOM 2163 N N . SER A 1 276 ? -11.654 17.488 10.836 1.00 85.94 276 SER A N 1
ATOM 2164 C CA . SER A 1 276 ? -13.080 17.402 10.481 1.00 85.94 276 SER A CA 1
ATOM 2165 C C . SER A 1 276 ? -13.879 16.424 11.354 1.00 85.94 276 SER A C 1
ATOM 2167 O O . SER A 1 276 ? -15.070 16.637 11.572 1.00 85.94 276 SER A O 1
ATOM 2169 N N . ILE A 1 277 ? -13.216 15.402 11.908 1.00 82.94 277 ILE A N 1
ATOM 2170 C CA . ILE A 1 277 ? -13.819 14.414 12.816 1.00 82.94 277 ILE A CA 1
ATOM 2171 C C . ILE A 1 277 ? -13.523 14.696 14.303 1.00 82.94 277 ILE A C 1
ATOM 2173 O O . ILE A 1 277 ? -13.798 13.855 15.156 1.00 82.94 277 ILE A O 1
ATOM 2177 N N . GLY A 1 278 ? -12.993 15.884 14.626 1.00 81.50 278 GLY A N 1
ATOM 2178 C CA . GLY A 1 278 ? -12.885 16.391 15.999 1.00 81.50 278 GLY A CA 1
ATOM 2179 C C . GLY A 1 278 ? -11.530 16.222 16.694 1.00 81.50 278 GLY A C 1
ATOM 2180 O O . GLY A 1 278 ? -11.446 16.523 17.881 1.00 81.50 278 GLY A O 1
ATOM 2181 N N . TYR A 1 279 ? -10.468 15.802 15.998 1.00 76.75 279 TYR A N 1
ATOM 2182 C CA . TYR A 1 279 ? -9.135 15.600 16.594 1.00 76.75 279 TYR A CA 1
ATOM 2183 C C . TYR A 1 279 ? -8.140 16.694 16.190 1.00 76.75 279 TYR A C 1
ATOM 2185 O O . TYR A 1 279 ? -7.133 16.425 15.532 1.00 76.75 279 TYR A O 1
ATOM 2193 N N . SER A 1 280 ? -8.408 17.940 16.598 1.00 67.19 280 SER A N 1
ATOM 2194 C CA . SER A 1 280 ? -7.595 19.096 16.202 1.00 67.19 280 SER A CA 1
ATOM 2195 C C . SER A 1 280 ? -6.288 19.255 16.977 1.00 67.19 280 SER A C 1
ATOM 2197 O O . SER A 1 280 ? -6.207 18.958 18.170 1.00 67.19 280 SER A O 1
ATOM 2199 N N . ASP A 1 281 ? -5.244 19.750 16.305 1.00 61.56 281 ASP A N 1
ATOM 2200 C CA . ASP A 1 281 ? -3.894 19.945 16.869 1.00 61.56 281 ASP A CA 1
ATOM 2201 C C . ASP A 1 281 ? -3.821 21.092 17.904 1.00 61.56 281 ASP A C 1
ATOM 2203 O O . ASP A 1 281 ? -2.735 21.455 18.352 1.00 61.56 281 ASP A O 1
ATOM 2207 N N . GLY A 1 282 ? -4.954 21.692 18.296 1.00 54.72 282 GLY A N 1
ATOM 2208 C CA . GLY A 1 282 ? -5.037 22.793 19.269 1.00 54.72 282 GLY A CA 1
ATOM 2209 C C . GLY A 1 282 ? -4.417 24.124 18.807 1.00 54.72 282 GLY A C 1
ATOM 2210 O O . GLY A 1 282 ? -4.745 25.168 19.361 1.00 54.72 282 GLY A O 1
ATOM 2211 N N . ASN A 1 283 ? -3.576 24.105 17.768 1.00 48.94 283 ASN A N 1
ATOM 2212 C CA . ASN A 1 283 ? -2.972 25.276 17.125 1.00 48.94 283 ASN A CA 1
ATOM 2213 C C . ASN A 1 283 ? -3.818 25.864 15.989 1.00 48.94 283 ASN A C 1
ATOM 2215 O O . ASN A 1 283 ? -3.513 26.946 15.487 1.00 48.94 283 ASN A O 1
ATOM 2219 N N . THR A 1 284 ? -4.891 25.189 15.583 1.00 44.53 284 THR A N 1
ATOM 2220 C CA . THR A 1 284 ? -5.827 25.718 14.592 1.00 44.53 284 THR A CA 1
ATOM 2221 C C . THR A 1 284 ? -6.852 26.581 15.318 1.00 44.53 284 THR A C 1
ATOM 2223 O O . THR A 1 284 ? -7.894 26.104 15.767 1.00 44.53 284 THR A O 1
ATOM 2226 N N . ILE A 1 285 ? -6.544 27.871 15.469 1.00 36.09 285 ILE A N 1
ATOM 2227 C CA . ILE A 1 285 ? -7.567 28.880 15.758 1.00 36.09 285 ILE A CA 1
ATOM 2228 C C . ILE A 1 285 ? -8.663 28.696 14.708 1.00 36.09 285 ILE A C 1
ATOM 2230 O O . ILE A 1 285 ? -8.369 28.637 13.515 1.00 36.09 285 ILE A O 1
ATOM 2234 N N . ALA A 1 286 ? -9.905 28.571 15.170 1.00 37.03 286 ALA A N 1
ATOM 2235 C CA . ALA A 1 286 ? -11.089 28.461 14.338 1.00 37.03 286 ALA A CA 1
ATOM 2236 C C . ALA A 1 286 ? -11.075 29.527 13.227 1.00 37.03 286 ALA A C 1
ATOM 2238 O O . ALA A 1 286 ? -11.390 30.694 13.464 1.00 37.03 286 ALA A O 1
ATOM 2239 N N . ALA A 1 287 ? -10.725 29.125 12.004 1.00 33.91 287 ALA A N 1
ATOM 2240 C CA . ALA A 1 287 ? -11.102 29.872 10.820 1.00 33.91 287 ALA A CA 1
ATOM 2241 C C . ALA A 1 287 ? -12.603 29.633 10.659 1.00 33.91 287 ALA A C 1
ATOM 2243 O O . ALA A 1 287 ? -13.045 28.520 10.376 1.00 33.91 287 ALA A O 1
ATOM 2244 N N . GLY A 1 288 ? -13.372 30.666 10.997 1.00 29.38 288 GLY A N 1
ATOM 2245 C CA . GLY A 1 288 ? -14.818 30.621 11.093 1.00 29.38 288 GLY A CA 1
ATOM 2246 C C . GLY A 1 288 ? -15.485 30.006 9.867 1.00 29.38 288 GLY A C 1
ATOM 2247 O O . GLY A 1 288 ? -15.094 30.232 8.724 1.00 29.38 288 GLY A O 1
ATOM 2248 N N . SER A 1 289 ? -16.541 29.256 10.159 1.00 33.75 289 SER A N 1
ATOM 2249 C CA . SER A 1 289 ? -17.635 28.908 9.263 1.00 33.75 289 SER A CA 1
ATOM 2250 C C . SER A 1 289 ? -17.890 29.982 8.197 1.00 33.75 289 SER A C 1
ATOM 2252 O O . SER A 1 289 ? -18.503 31.012 8.482 1.00 33.75 289 SER A O 1
ATOM 2254 N N . CYS A 1 290 ? -17.476 29.717 6.958 1.00 25.91 290 CYS A N 1
ATOM 2255 C CA . CYS A 1 290 ? -18.046 30.367 5.786 1.00 25.91 290 CYS A CA 1
ATOM 2256 C C . CYS A 1 290 ? -19.046 29.387 5.169 1.00 25.91 290 CYS A C 1
ATOM 2258 O O . CYS A 1 290 ? -18.697 28.515 4.376 1.00 25.91 290 CYS A O 1
ATOM 2260 N N . HIS A 1 291 ? -20.302 29.497 5.601 1.00 28.78 291 HIS A N 1
ATOM 2261 C CA . HIS A 1 291 ? -21.428 28.940 4.865 1.00 28.78 291 HIS A CA 1
ATOM 2262 C C . HIS A 1 291 ? -21.512 29.666 3.520 1.00 28.78 291 HIS A C 1
ATOM 2264 O O . HIS A 1 291 ? -21.946 30.815 3.462 1.00 28.78 291 HIS A O 1
ATOM 2270 N N . ILE A 1 292 ? -21.121 28.997 2.436 1.00 28.86 292 ILE A N 1
ATOM 2271 C CA . ILE A 1 292 ? -21.565 29.391 1.100 1.00 28.86 292 ILE A CA 1
ATOM 2272 C C . ILE A 1 292 ? -22.935 28.750 0.896 1.00 28.86 292 ILE A C 1
ATOM 2274 O O . ILE A 1 292 ? -23.069 27.575 0.561 1.00 28.86 292 ILE A O 1
ATOM 2278 N N . THR A 1 293 ? -23.963 29.547 1.160 1.00 27.89 293 THR A N 1
ATOM 2279 C CA . THR A 1 293 ? -25.341 29.277 0.766 1.00 27.89 293 THR A CA 1
ATOM 2280 C C . THR A 1 293 ? -25.432 29.408 -0.753 1.00 27.89 293 THR A C 1
ATOM 2282 O O . THR A 1 293 ? -25.417 30.519 -1.277 1.00 27.89 293 THR A O 1
ATOM 2285 N N . LEU A 1 294 ? -25.543 28.293 -1.476 1.00 29.19 294 LEU A N 1
ATOM 2286 C CA . LEU A 1 294 ? -26.019 28.315 -2.860 1.00 29.19 294 LEU A CA 1
ATOM 2287 C C . LEU A 1 294 ? -27.554 28.255 -2.837 1.00 29.19 294 LEU A C 1
ATOM 2289 O O . LEU A 1 294 ? -28.149 27.182 -2.855 1.00 29.19 294 LEU A O 1
ATOM 2293 N N . GLN A 1 295 ? -28.190 29.427 -2.746 1.00 28.92 295 GLN A N 1
ATOM 2294 C CA . GLN A 1 295 ? -29.588 29.616 -3.145 1.00 28.92 295 GLN A CA 1
ATOM 2295 C C . GLN A 1 295 ? -29.621 29.988 -4.632 1.00 28.92 295 GLN A C 1
ATOM 2297 O O . GLN A 1 295 ? -28.866 30.851 -5.073 1.00 28.92 295 GLN A O 1
ATOM 2302 N N . GLY A 1 296 ? -30.458 29.282 -5.394 1.00 27.31 296 GLY A N 1
ATOM 2303 C CA . GLY A 1 296 ? -30.509 29.336 -6.854 1.00 27.31 296 GLY A CA 1
ATOM 2304 C C . GLY A 1 296 ? -31.492 30.343 -7.456 1.00 27.31 296 GLY A C 1
ATOM 2305 O O . GLY A 1 296 ? -32.207 31.047 -6.746 1.00 27.31 296 GLY A O 1
ATOM 2306 N N . SER A 1 297 ? -31.479 30.382 -8.790 1.00 28.05 297 SER A N 1
ATOM 2307 C CA . SER A 1 297 ? -32.479 30.856 -9.781 1.00 28.05 297 SER A CA 1
ATOM 2308 C C . SER A 1 297 ? -31.713 30.935 -11.123 1.00 28.05 297 SER A C 1
ATOM 2310 O O . SER A 1 297 ? -30.551 31.322 -11.116 1.00 28.05 297 SER A O 1
ATOM 2312 N N . ASP A 1 298 ? -32.168 30.527 -12.309 1.00 30.27 298 ASP A N 1
ATOM 2313 C CA . ASP A 1 298 ? -33.492 30.201 -12.832 1.00 30.27 298 ASP A CA 1
ATOM 2314 C C . ASP A 1 298 ? -33.377 29.297 -14.081 1.00 30.27 298 ASP A C 1
ATOM 2316 O O . ASP A 1 298 ? -32.427 29.416 -14.852 1.00 30.27 298 ASP A O 1
ATOM 2320 N N . GLY A 1 299 ? -34.422 28.492 -14.316 1.00 27.50 299 GLY A N 1
ATOM 2321 C CA . GLY A 1 299 ? -35.052 28.333 -15.635 1.00 27.50 299 GLY A CA 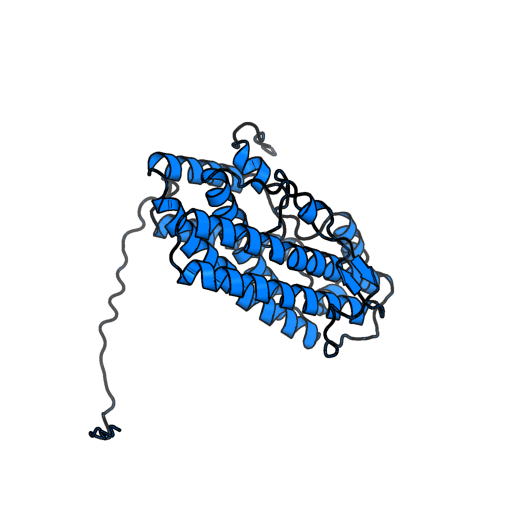1
ATOM 2322 C C . GLY A 1 299 ? -34.489 27.298 -16.615 1.00 27.50 299 GLY A C 1
ATOM 2323 O O . GLY A 1 299 ? -33.429 27.504 -17.192 1.00 27.50 299 GLY A O 1
ATOM 2324 N N . VAL A 1 300 ? -35.282 26.251 -16.903 1.00 30.72 300 VAL A N 1
ATOM 2325 C CA . VAL A 1 300 ? -35.813 25.850 -18.241 1.00 30.72 300 VAL A CA 1
ATOM 2326 C C . VAL A 1 300 ? -36.528 24.476 -18.099 1.00 30.72 300 VAL A C 1
ATOM 2328 O O . VAL A 1 300 ? -36.164 23.704 -17.215 1.00 30.72 300 VAL A O 1
ATOM 2331 N N . PRO A 1 301 ? -37.621 24.202 -18.846 1.00 33.91 301 PRO A N 1
ATOM 2332 C CA . PRO A 1 301 ? -38.837 23.622 -18.277 1.00 33.91 301 PRO A CA 1
ATOM 2333 C C . PRO A 1 301 ? -39.016 22.106 -18.434 1.00 33.91 301 PRO A C 1
ATOM 2335 O O . PRO A 1 301 ? -38.447 21.453 -19.305 1.00 33.91 301 PRO A O 1
ATOM 2338 N N . ASP A 1 302 ? -39.915 21.626 -17.578 1.00 32.56 302 ASP A N 1
ATOM 2339 C CA . ASP A 1 302 ? -40.550 20.313 -17.508 1.00 32.56 302 ASP A CA 1
ATOM 2340 C C . ASP A 1 302 ? -41.258 19.927 -18.822 1.00 32.56 302 ASP A C 1
ATOM 2342 O O . ASP A 1 302 ? -42.111 20.662 -19.332 1.00 32.56 302 ASP A O 1
ATOM 2346 N N . LEU A 1 303 ? -40.906 18.760 -19.365 1.00 31.95 303 LEU A N 1
ATOM 2347 C CA . LEU A 1 303 ? -41.582 18.131 -20.493 1.00 31.95 303 LEU A CA 1
ATOM 2348 C C . LEU A 1 303 ? -41.680 16.618 -20.244 1.00 31.95 303 LEU A C 1
ATOM 2350 O O . LEU A 1 303 ? -40.694 15.896 -20.366 1.00 31.95 303 LEU A O 1
ATOM 2354 N N . PHE A 1 304 ? -42.926 16.186 -20.005 1.00 36.00 304 PHE A N 1
ATOM 2355 C CA . PHE A 1 304 ? -43.452 14.810 -19.952 1.00 36.00 304 PHE A CA 1
ATOM 2356 C C . PHE A 1 304 ? -43.079 14.024 -18.677 1.00 36.00 304 PHE A C 1
ATOM 2358 O O . PHE A 1 304 ? -41.919 13.776 -18.400 1.00 36.00 304 PHE A O 1
ATOM 2365 N N . GLY A 1 305 ? -43.996 13.536 -17.840 1.00 30.39 305 GLY A N 1
ATOM 2366 C CA . GLY A 1 305 ? -45.395 13.168 -18.045 1.00 30.39 305 GLY A CA 1
ATOM 2367 C C . GLY A 1 305 ? -45.629 11.802 -17.382 1.00 30.39 305 GLY A C 1
ATOM 2368 O O . GLY A 1 305 ? -45.049 10.806 -17.797 1.00 30.39 305 GLY A O 1
ATOM 2369 N N . ASN A 1 306 ? -46.449 11.782 -16.329 1.00 35.03 306 ASN A N 1
ATOM 2370 C CA . ASN A 1 306 ? -46.908 10.615 -15.561 1.00 35.03 306 ASN A CA 1
ATOM 2371 C C . ASN A 1 306 ? -47.235 9.355 -16.399 1.00 35.03 306 ASN A C 1
ATOM 2373 O O . ASN A 1 306 ? -48.019 9.450 -17.337 1.00 35.03 306 ASN A O 1
ATOM 2377 N N . GLN A 1 307 ? -46.824 8.158 -15.949 1.00 35.56 307 GLN A N 1
ATOM 2378 C CA . GLN A 1 307 ? -47.673 7.237 -15.158 1.00 35.56 307 GLN A CA 1
ATOM 2379 C C . GLN A 1 307 ? -46.977 5.890 -14.825 1.00 35.56 307 GLN A C 1
ATOM 2381 O O . GLN A 1 307 ? -46.100 5.453 -15.566 1.00 35.56 307 GLN A O 1
ATOM 2386 N N . PRO A 1 308 ? -47.375 5.215 -13.722 1.00 40.78 308 PRO A N 1
ATOM 2387 C CA . PRO A 1 308 ? -46.809 3.940 -13.280 1.00 40.78 308 PRO A CA 1
ATOM 2388 C C . PRO A 1 308 ? -47.567 2.731 -13.853 1.00 40.78 308 PRO A C 1
ATOM 2390 O O . PRO A 1 308 ? -48.798 2.706 -13.855 1.00 40.78 308 PRO A O 1
ATOM 2393 N N . SER A 1 309 ? -46.845 1.680 -14.248 1.00 40.12 309 SER A N 1
ATOM 2394 C CA . SER A 1 309 ? -47.427 0.359 -14.506 1.00 40.12 309 SER A CA 1
ATOM 2395 C C . SER A 1 309 ? -47.113 -0.593 -13.356 1.00 40.12 309 SER A C 1
ATOM 2397 O O . SER A 1 309 ? -45.964 -0.976 -13.138 1.00 40.12 309 SER A O 1
ATOM 2399 N N . ALA A 1 310 ? -48.165 -0.984 -12.645 1.00 41.31 310 ALA A N 1
ATOM 2400 C CA . ALA A 1 310 ? -48.197 -2.182 -11.827 1.00 41.31 310 ALA A CA 1
ATOM 2401 C C . ALA A 1 310 ? -48.028 -3.429 -12.706 1.00 41.31 310 ALA A C 1
ATOM 2403 O O . ALA A 1 310 ? -48.624 -3.495 -13.776 1.00 41.31 310 ALA A O 1
ATOM 2404 N N . LEU A 1 311 ? -47.302 -4.426 -12.206 1.00 44.72 311 LEU A N 1
ATOM 2405 C CA . LEU A 1 311 ? -47.531 -5.842 -12.491 1.00 44.72 311 LEU A CA 1
ATOM 2406 C C . LEU A 1 311 ? -46.996 -6.638 -11.296 1.00 44.72 311 LEU A C 1
ATOM 2408 O O . LEU A 1 311 ? -45.794 -6.689 -11.056 1.00 44.72 311 LEU A O 1
ATOM 2412 N N . GLY A 1 312 ? -47.919 -7.214 -10.529 1.00 41.91 312 GLY A N 1
ATOM 2413 C CA . GLY A 1 312 ? -47.653 -8.429 -9.773 1.00 41.91 312 GLY A CA 1
ATOM 2414 C C . GLY A 1 312 ? -47.959 -9.629 -10.665 1.00 41.91 312 GLY A C 1
ATOM 2415 O O . GLY A 1 312 ? -48.902 -9.552 -11.454 1.00 41.91 312 GLY A O 1
ATOM 2416 N N . ILE A 1 313 ? -47.130 -10.668 -10.571 1.00 45.94 313 ILE A N 1
ATOM 2417 C CA . ILE A 1 313 ? -47.415 -12.028 -10.072 1.00 45.94 313 ILE A CA 1
ATOM 2418 C C . ILE A 1 313 ? -46.100 -12.506 -9.446 1.00 45.94 313 ILE A C 1
ATOM 2420 O O . ILE A 1 313 ? -45.044 -12.247 -10.066 1.00 45.94 313 ILE A O 1
#

Secondary structure (DSSP, 8-state):
------GGGS-TTHHHHTTTTTSS---EETTEE----EES-STTS-TT----S---HHHHHHHHHHHHHHHHHHHHHHHHHHHHHHHHHHTT--HHHHHHHHHHHHHHHHHHHHHHHHHHHHHTS--EEPP-HHHHT---PPPPHHHHHHHIIIIIIIIHHHHHHHHHHHHHH--SHHHHHHHHHHHHHHHHHHHHHHHHHHHHHTTS-HHHHHHHHHHHHHHTTT----SS-HHHHHHHTTS-HHHHHHTTPPPHHHHHHHHHHHHHHHHHHHHHTT---S-------------------------------

pLDDT: mean 82.74, std 20.8, range [25.91, 98.75]

Foldseek 3Di:
DPPPPDPVPFDPLLVLLPAPQAAAQFADQVSHGDFFDKDFDQPLADPPDADDAPFDPLLLVLLLQVLRVQLRRLLRVLVRLVLVLVVCVVVVHDVVLSVVSVVLSVLSSVLSRLSQNSSCNSNVTHMDGDDDVVVVVPSSDDDDLLSVLSSLCSRQQQRLQLLLLLLCQLLVQAQRPSLNVSSVSSNVSSVSSNVSSVVVSVVSVVVDDPVSVLVSVVSVVVVVVNDDHDNDDPVSVVSCV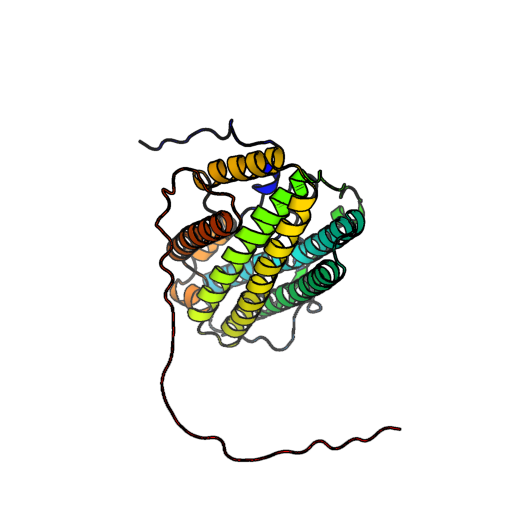VGDVSSCSNSSNDDPVVSRVSSVVSVVVSQVVCVVVPRHPVPDDDPDDDPPDPDDDDDDDDDDDDDDDDDDD

Radius of gyration: 22.5 Å; chains: 1; bounding box: 70×52×53 Å